Protein AF-A0A847ETN2-F1 (afdb_monomer_lite)

pLDDT: mean 71.31, std 25.41, range [29.34, 98.06]

Structure (mmCIF, N/CA/C/O backbone):
data_AF-A0A847ETN2-F1
#
_entry.id   AF-A0A847ETN2-F1
#
loop_
_atom_site.group_PDB
_atom_site.id
_atom_site.type_symbol
_atom_site.label_atom_id
_atom_site.label_alt_id
_atom_site.label_comp_id
_atom_site.label_asym_id
_atom_site.label_entity_id
_atom_site.label_seq_id
_atom_site.pdbx_PDB_ins_code
_atom_site.Cartn_x
_atom_site.Cartn_y
_atom_site.Cartn_z
_atom_site.occupancy
_atom_site.B_iso_or_equiv
_atom_site.auth_seq_id
_atom_site.auth_comp_id
_atom_site.auth_asym_id
_atom_site.auth_atom_id
_atom_site.pdbx_PDB_model_num
ATOM 1 N N . MET A 1 1 ? -57.463 -24.236 9.409 1.00 36.34 1 MET A N 1
ATOM 2 C CA . MET A 1 1 ? -57.664 -25.020 8.174 1.00 36.34 1 MET A CA 1
ATOM 3 C C . MET A 1 1 ? -57.096 -24.154 7.062 1.00 36.34 1 MET A C 1
ATOM 5 O O . MET A 1 1 ? -57.578 -23.044 6.938 1.00 36.34 1 MET A O 1
ATOM 9 N N . GLU A 1 2 ? -56.022 -24.440 6.343 1.00 37.50 2 GLU A N 1
ATOM 10 C CA . GLU A 1 2 ? -55.133 -25.593 6.192 1.00 37.50 2 GLU A CA 1
ATOM 11 C C . GLU A 1 2 ? -53.761 -25.061 5.733 1.00 37.50 2 GLU A C 1
ATOM 13 O O . GLU A 1 2 ? -53.673 -24.027 5.072 1.00 37.50 2 GLU A O 1
ATOM 18 N N . ASN A 1 3 ? -52.706 -25.776 6.123 1.00 32.19 3 ASN A N 1
ATOM 19 C CA . ASN A 1 3 ? -51.339 -25.651 5.622 1.00 32.19 3 ASN A CA 1
ATOM 20 C C . ASN A 1 3 ? -51.256 -26.056 4.144 1.00 32.19 3 ASN A C 1
ATOM 22 O O . ASN A 1 3 ? -51.894 -27.033 3.768 1.00 32.19 3 ASN A O 1
ATOM 26 N N . SER A 1 4 ? -50.341 -25.452 3.379 1.00 34.91 4 SER A N 1
ATOM 27 C CA . SER A 1 4 ? -49.443 -26.211 2.487 1.00 34.91 4 SER A CA 1
ATOM 28 C C . SER A 1 4 ? -48.346 -25.291 1.924 1.00 34.91 4 SER A C 1
ATOM 30 O O . SER A 1 4 ? -48.627 -24.400 1.134 1.00 34.91 4 SER A O 1
ATOM 32 N N . THR A 1 5 ? -47.143 -25.324 2.500 1.00 35.66 5 THR A N 1
ATOM 33 C CA . THR A 1 5 ? -45.934 -26.032 2.012 1.00 35.66 5 THR A CA 1
ATOM 34 C C . THR A 1 5 ? -45.114 -25.215 1.008 1.00 35.66 5 THR A C 1
ATOM 36 O O . THR A 1 5 ? -45.421 -25.148 -0.179 1.00 35.66 5 THR A O 1
ATOM 39 N N . ALA A 1 6 ? -44.031 -24.624 1.519 1.00 38.09 6 ALA A N 1
ATOM 40 C CA . ALA A 1 6 ? -42.952 -24.025 0.748 1.00 38.09 6 ALA A CA 1
ATOM 41 C C . ALA A 1 6 ? -42.217 -25.102 -0.067 1.00 38.09 6 ALA A C 1
ATOM 43 O O . ALA A 1 6 ? -41.788 -26.118 0.483 1.00 38.09 6 ALA A O 1
ATOM 44 N N . GLN A 1 7 ? -42.065 -24.876 -1.371 1.00 35.78 7 GLN A N 1
ATOM 45 C CA . GLN A 1 7 ? -41.189 -25.682 -2.215 1.00 35.78 7 GLN A CA 1
ATOM 46 C C . GLN A 1 7 ? -39.757 -25.159 -2.084 1.00 35.78 7 GLN A C 1
ATOM 48 O O . GLN A 1 7 ? -39.456 -24.017 -2.419 1.00 35.78 7 GLN A O 1
ATOM 53 N N . ASN A 1 8 ? -38.899 -26.018 -1.541 1.00 34.22 8 ASN A N 1
ATOM 54 C CA . ASN A 1 8 ? -37.464 -25.834 -1.416 1.00 34.22 8 ASN A CA 1
ATOM 55 C C . ASN A 1 8 ? -36.813 -26.303 -2.727 1.00 34.22 8 ASN A C 1
ATOM 57 O O . ASN A 1 8 ? -36.787 -27.503 -3.003 1.00 34.22 8 ASN A O 1
ATOM 61 N N . THR A 1 9 ? -36.339 -25.379 -3.562 1.00 35.34 9 THR A N 1
ATOM 62 C CA . THR A 1 9 ? -35.670 -25.719 -4.825 1.00 35.34 9 THR A CA 1
ATOM 63 C C . THR A 1 9 ? -34.180 -25.914 -4.564 1.00 35.34 9 THR A C 1
ATOM 65 O O . THR A 1 9 ? -33.406 -24.962 -4.518 1.00 35.34 9 THR A O 1
ATOM 68 N N . THR A 1 10 ? -33.768 -27.163 -4.355 1.00 33.88 10 THR A N 1
ATOM 69 C CA . THR A 1 10 ? -32.356 -27.556 -4.297 1.00 33.88 10 THR A CA 1
ATOM 70 C C . THR A 1 10 ? -31.790 -27.589 -5.718 1.00 33.88 10 THR A C 1
ATOM 72 O O . THR A 1 10 ? -32.244 -28.374 -6.547 1.00 33.88 10 THR A O 1
ATOM 75 N N . VAL A 1 11 ? -30.806 -26.738 -6.014 1.00 38.16 11 VAL A N 1
ATOM 76 C CA . VAL A 1 11 ? -30.027 -26.800 -7.261 1.00 38.16 11 VAL A CA 1
ATOM 77 C C . VAL A 1 11 ? -28.982 -27.908 -7.110 1.00 38.16 11 VAL A C 1
ATOM 79 O O . VAL A 1 11 ? -28.119 -27.832 -6.239 1.00 38.16 11 VAL A O 1
ATOM 82 N N . ALA A 1 12 ? -29.085 -28.956 -7.927 1.00 33.41 12 ALA A N 1
ATOM 83 C CA . ALA A 1 12 ? -28.111 -30.043 -7.992 1.00 33.41 12 ALA A CA 1
ATOM 84 C C . ALA A 1 12 ? -26.947 -29.664 -8.926 1.00 33.41 12 ALA A C 1
ATOM 86 O O . ALA A 1 12 ? -27.178 -29.248 -10.061 1.00 33.41 12 ALA A O 1
ATOM 87 N N . TYR A 1 13 ? -25.706 -29.826 -8.459 1.00 40.41 13 TYR A N 1
ATOM 88 C CA . TYR A 1 13 ? -24.502 -29.714 -9.289 1.00 40.41 13 TYR A CA 1
ATOM 89 C C . TYR A 1 13 ? -24.231 -31.041 -10.021 1.00 40.41 13 TYR A C 1
ATOM 91 O O . TYR A 1 13 ? -24.450 -32.100 -9.429 1.00 40.41 13 TYR A O 1
ATOM 99 N N . PRO A 1 14 ? -23.754 -31.021 -11.280 1.00 40.56 14 PRO A N 1
ATOM 100 C CA . PRO A 1 14 ? -23.388 -32.238 -11.994 1.00 40.56 14 PRO A CA 1
ATOM 101 C C . PRO A 1 14 ? -22.079 -32.839 -11.460 1.00 40.56 14 PRO A C 1
ATOM 103 O O . PRO A 1 14 ? -21.107 -32.136 -11.184 1.00 40.56 14 PRO A O 1
ATOM 106 N N . ASP A 1 15 ? -22.088 -34.164 -11.341 1.00 39.84 15 ASP A N 1
ATOM 107 C CA . ASP A 1 15 ? -20.999 -35.021 -10.878 1.00 39.84 15 ASP A CA 1
ATOM 108 C C . ASP A 1 15 ? -19.949 -35.183 -11.997 1.00 39.84 15 ASP A C 1
ATOM 110 O O . ASP A 1 15 ? -20.209 -35.816 -13.023 1.00 39.84 15 ASP A O 1
ATOM 114 N N . PHE A 1 16 ? -18.770 -34.570 -11.849 1.00 38.31 16 PHE A N 1
ATOM 115 C CA . PHE A 1 16 ? -17.668 -34.701 -12.811 1.00 38.31 16 PHE A CA 1
ATOM 116 C C . PHE A 1 16 ? -16.807 -35.918 -12.473 1.00 38.31 16 PHE A C 1
ATOM 118 O O . PHE A 1 16 ? -15.689 -35.804 -11.973 1.00 38.31 16 PHE A O 1
ATOM 125 N N . ALA A 1 17 ? -17.318 -37.100 -12.802 1.00 36.72 17 ALA A N 1
ATOM 126 C CA . ALA A 1 17 ? -16.521 -38.313 -12.842 1.00 36.72 17 ALA A CA 1
ATOM 127 C C . ALA A 1 17 ? -16.747 -39.054 -14.167 1.00 36.72 17 ALA A C 1
ATOM 129 O O . ALA A 1 17 ? -17.792 -39.659 -14.372 1.00 36.72 17 ALA A O 1
ATOM 130 N N . GLN A 1 18 ? -15.700 -39.033 -15.006 1.00 35.91 18 GLN A N 1
ATOM 131 C CA . GLN A 1 18 ? -15.252 -40.048 -15.982 1.00 35.91 18 GLN A CA 1
ATOM 132 C C . GLN A 1 18 ? -15.027 -39.535 -17.413 1.00 35.91 18 GLN A C 1
ATOM 134 O O . GLN A 1 18 ? -15.957 -39.242 -18.156 1.00 35.91 18 GLN A O 1
ATOM 139 N N . SER A 1 19 ? -13.750 -39.560 -17.816 1.00 35.38 19 SER A N 1
ATOM 140 C CA . SER A 1 19 ? -13.189 -40.336 -18.945 1.00 35.38 19 SER A CA 1
ATOM 141 C C . SER A 1 19 ? -12.078 -39.564 -19.676 1.00 35.38 19 SER A C 1
ATOM 143 O O . SER A 1 19 ? -12.315 -38.793 -20.597 1.00 35.38 19 SER A O 1
ATOM 145 N N . ALA A 1 20 ? -10.828 -39.794 -19.265 1.00 36.94 20 ALA A N 1
ATOM 146 C CA . ALA A 1 20 ? -9.656 -39.462 -20.073 1.00 36.94 20 ALA A CA 1
ATOM 147 C C . ALA A 1 20 ? -9.261 -40.704 -20.901 1.00 36.94 20 ALA A C 1
ATOM 149 O O . ALA A 1 20 ? -9.237 -41.806 -20.342 1.00 36.94 20 ALA A O 1
ATOM 150 N N . PRO A 1 21 ? -8.968 -40.580 -22.208 1.00 35.69 21 PRO A N 1
ATOM 151 C CA . PRO A 1 21 ? -8.549 -41.712 -23.025 1.00 35.69 21 PRO A CA 1
ATOM 152 C C . PRO A 1 21 ? -7.101 -42.115 -22.708 1.00 35.69 21 PRO A C 1
ATOM 154 O O . PRO A 1 21 ? -6.222 -41.274 -22.527 1.00 35.69 21 PRO A O 1
ATOM 157 N N . ALA A 1 22 ? -6.865 -43.426 -22.647 1.00 36.41 22 ALA A N 1
ATOM 158 C CA . ALA A 1 22 ? -5.559 -44.023 -22.404 1.00 36.41 22 ALA A CA 1
ATOM 159 C C . ALA A 1 22 ? -4.595 -43.756 -23.574 1.00 36.41 22 ALA A C 1
ATOM 161 O O . ALA A 1 22 ? -4.870 -44.134 -24.712 1.00 36.41 22 ALA A O 1
ATOM 162 N N . VAL A 1 23 ? -3.448 -43.145 -23.276 1.00 36.53 23 VAL A N 1
ATOM 163 C CA . VAL A 1 23 ? -2.308 -43.029 -24.192 1.00 36.53 23 VAL A CA 1
ATOM 164 C C . VAL A 1 23 ? -1.320 -44.143 -23.855 1.00 36.53 23 VAL A C 1
ATOM 166 O O . VAL A 1 23 ? -0.734 -44.166 -22.774 1.00 36.53 23 VAL A O 1
ATOM 169 N N . THR A 1 24 ? -1.154 -45.091 -24.771 1.00 36.66 24 THR A N 1
ATOM 170 C CA . THR A 1 24 ? -0.153 -46.161 -24.688 1.00 36.66 24 THR A CA 1
ATOM 171 C C . THR A 1 24 ? 1.224 -45.604 -25.062 1.00 36.66 24 THR A C 1
ATOM 173 O O . THR A 1 24 ? 1.347 -45.020 -26.141 1.00 36.66 24 THR A O 1
ATOM 176 N N . PRO A 1 25 ? 2.283 -45.792 -24.256 1.00 34.62 25 PRO A N 1
ATOM 177 C CA . PRO A 1 25 ? 3.627 -45.436 -24.684 1.00 34.62 25 PRO A CA 1
ATOM 178 C C . PRO A 1 25 ? 4.207 -46.544 -25.574 1.00 34.62 25 PRO A C 1
ATOM 180 O O . PRO A 1 25 ? 4.218 -47.721 -25.212 1.00 34.62 25 PRO A O 1
ATOM 183 N N . VAL A 1 26 ? 4.706 -46.151 -26.745 1.00 37.06 26 VAL A N 1
ATOM 184 C CA . VAL A 1 26 ? 5.575 -46.970 -27.598 1.00 37.06 26 VAL A CA 1
ATOM 185 C C . VAL A 1 26 ? 6.979 -46.916 -26.995 1.00 37.06 26 VAL A C 1
ATOM 187 O O . VAL A 1 26 ? 7.569 -45.842 -26.912 1.00 37.06 26 VAL A O 1
ATOM 190 N N . ILE A 1 27 ? 7.502 -48.059 -26.547 1.00 36.38 27 ILE A N 1
ATOM 191 C CA . ILE A 1 27 ? 8.887 -48.189 -26.078 1.00 36.38 27 ILE A CA 1
ATOM 192 C C . ILE A 1 27 ? 9.735 -48.679 -27.254 1.00 36.38 27 ILE A C 1
ATOM 194 O O . ILE A 1 27 ? 9.557 -49.799 -27.729 1.00 36.38 27 ILE A O 1
ATOM 198 N N . ASP A 1 28 ? 10.650 -47.826 -27.710 1.00 35.16 28 ASP A N 1
ATOM 199 C CA . ASP A 1 28 ? 11.730 -48.165 -28.637 1.00 35.16 28 ASP A CA 1
ATOM 200 C C . ASP A 1 28 ? 12.810 -48.961 -27.886 1.00 35.16 28 ASP A C 1
ATOM 202 O O . ASP A 1 28 ? 13.479 -48.462 -26.978 1.00 35.16 28 ASP A O 1
ATOM 206 N N . THR A 1 29 ? 12.952 -50.239 -28.233 1.00 38.28 29 THR A N 1
ATOM 207 C CA . THR A 1 29 ? 14.013 -51.117 -27.739 1.00 38.28 29 THR A CA 1
ATOM 208 C C . THR A 1 29 ? 15.273 -50.949 -28.579 1.00 38.28 29 THR A C 1
ATOM 210 O O . THR A 1 29 ? 15.599 -51.806 -29.399 1.00 38.28 29 THR A O 1
ATOM 213 N N . SER A 1 30 ? 16.016 -49.870 -28.354 1.00 37.09 30 SER A N 1
ATOM 214 C CA . SER A 1 30 ? 17.394 -49.772 -28.830 1.00 37.09 30 SER A CA 1
ATOM 215 C C . SER A 1 30 ? 18.214 -48.776 -28.007 1.00 37.09 30 SER A C 1
ATOM 217 O O . SER A 1 30 ? 18.400 -47.632 -28.393 1.00 37.09 30 SER A O 1
ATOM 219 N N . GLN A 1 31 ? 18.732 -49.226 -26.858 1.00 40.91 31 GLN A N 1
ATOM 220 C CA . GLN A 1 31 ? 20.130 -49.015 -26.453 1.00 40.91 31 GLN A CA 1
ATOM 221 C C . GLN A 1 31 ? 20.398 -49.626 -25.073 1.00 40.91 31 GLN A C 1
ATOM 223 O O . GLN A 1 31 ? 19.780 -49.293 -24.065 1.00 40.91 31 GLN A O 1
ATOM 228 N N . GLN A 1 32 ? 21.340 -50.567 -25.059 1.00 40.72 32 GLN A N 1
ATOM 229 C CA . GLN A 1 32 ? 21.912 -51.172 -23.866 1.00 40.72 32 GLN A CA 1
ATOM 230 C C . GLN A 1 32 ? 22.832 -50.156 -23.181 1.00 40.72 32 GLN A C 1
ATOM 232 O O . GLN A 1 32 ? 23.851 -49.764 -23.743 1.00 40.72 32 GLN A O 1
ATOM 237 N N . GLY A 1 33 ? 22.489 -49.773 -21.953 1.00 37.22 33 GLY A N 1
ATOM 238 C CA . GLY A 1 33 ? 23.366 -49.064 -21.025 1.00 37.22 33 GLY A CA 1
ATOM 239 C C . GLY A 1 33 ? 23.364 -49.793 -19.685 1.00 37.22 33 GLY A C 1
ATOM 240 O O . GLY A 1 33 ? 22.312 -50.017 -19.094 1.00 37.22 33 GLY A O 1
ATOM 241 N N . VAL A 1 34 ? 24.541 -50.225 -19.241 1.00 42.44 34 VAL A N 1
ATOM 242 C CA . VAL A 1 34 ? 24.763 -50.966 -17.993 1.00 42.44 34 VAL A CA 1
ATOM 243 C C . VAL A 1 34 ? 24.414 -50.081 -16.789 1.00 42.44 34 VAL A C 1
ATOM 245 O O . VAL A 1 34 ? 24.997 -49.014 -16.619 1.00 42.44 34 VAL A O 1
ATOM 248 N N . ILE A 1 35 ? 23.486 -50.532 -15.941 1.00 40.84 35 ILE A N 1
ATOM 249 C CA . ILE A 1 35 ? 23.139 -49.887 -14.665 1.00 40.84 35 ILE A CA 1
ATOM 250 C C . ILE A 1 35 ? 24.077 -50.459 -13.579 1.00 40.84 35 ILE A C 1
ATOM 252 O O . ILE A 1 35 ? 24.119 -51.683 -13.427 1.00 40.84 35 ILE A O 1
ATOM 256 N N . PRO A 1 36 ? 24.844 -49.648 -12.825 1.00 44.88 36 PRO A N 1
ATOM 257 C CA . PRO A 1 36 ? 25.602 -50.138 -11.672 1.00 44.88 36 PRO A CA 1
ATOM 258 C C . PRO A 1 36 ? 24.656 -50.468 -10.498 1.00 44.88 36 PRO A C 1
ATOM 260 O O . PRO A 1 36 ? 23.554 -49.920 -10.426 1.00 44.88 36 PRO A O 1
ATOM 263 N N . PRO A 1 37 ? 25.041 -51.361 -9.566 1.00 46.34 37 PRO A N 1
ATOM 264 C CA . PRO A 1 37 ? 24.152 -51.786 -8.492 1.00 46.34 37 PRO A CA 1
ATOM 265 C C . PRO A 1 37 ? 23.837 -50.628 -7.538 1.00 46.34 37 PRO A C 1
ATOM 267 O O . PRO A 1 37 ? 24.707 -49.836 -7.175 1.00 46.34 37 PRO A O 1
ATOM 270 N N . VAL A 1 38 ? 22.578 -50.569 -7.106 1.00 40.56 38 VAL A N 1
ATOM 271 C CA . VAL A 1 38 ? 22.093 -49.653 -6.071 1.00 40.56 38 VAL A CA 1
ATOM 272 C C . VAL A 1 38 ? 22.782 -49.995 -4.748 1.00 40.56 38 VAL A C 1
ATOM 274 O O . VAL A 1 38 ? 22.563 -51.065 -4.183 1.00 40.56 38 VAL A O 1
ATOM 277 N N . VAL A 1 39 ? 23.615 -49.083 -4.249 1.00 41.44 39 VAL A N 1
ATOM 278 C CA . VAL A 1 39 ? 24.149 -49.139 -2.885 1.00 41.44 39 VAL A CA 1
ATOM 279 C C . VAL A 1 39 ? 23.032 -48.707 -1.936 1.00 41.44 39 VAL A C 1
ATOM 281 O O . VAL A 1 39 ? 22.624 -47.549 -1.938 1.00 41.44 39 VAL A O 1
ATOM 284 N N . GLN A 1 40 ? 22.523 -49.641 -1.132 1.00 40.84 40 GLN A N 1
ATOM 285 C CA . GLN A 1 40 ? 21.683 -49.315 0.018 1.00 40.84 40 GLN A CA 1
ATOM 286 C C . GLN A 1 40 ? 22.543 -48.590 1.058 1.00 40.84 40 GLN A C 1
ATOM 288 O O . GLN A 1 40 ? 23.436 -49.189 1.654 1.00 40.84 40 GLN A O 1
ATOM 293 N N . THR A 1 41 ? 22.281 -47.306 1.288 1.00 38.88 41 THR A N 1
ATOM 294 C CA . THR A 1 41 ? 22.848 -46.579 2.423 1.00 38.88 41 THR A CA 1
ATOM 295 C C . THR A 1 41 ? 21.968 -46.816 3.649 1.00 38.88 41 THR A C 1
ATOM 297 O O . THR A 1 41 ? 20.837 -46.348 3.743 1.00 38.88 41 THR A O 1
ATOM 300 N N . THR A 1 42 ? 22.479 -47.591 4.602 1.00 49.91 42 THR A N 1
ATOM 301 C CA . THR A 1 42 ? 21.940 -47.634 5.966 1.00 49.91 42 THR A CA 1
ATOM 302 C C . THR A 1 42 ? 22.166 -46.278 6.645 1.00 49.91 42 THR A C 1
ATOM 304 O O . THR A 1 42 ? 23.248 -45.708 6.473 1.00 49.91 42 THR A O 1
ATOM 307 N N . PRO A 1 43 ? 21.208 -45.755 7.431 1.00 50.25 43 PRO A N 1
ATOM 308 C CA . PRO A 1 43 ? 21.440 -44.553 8.224 1.00 50.25 43 PRO A CA 1
ATOM 309 C C . PRO A 1 43 ? 22.552 -44.808 9.260 1.00 50.25 43 PRO A C 1
ATOM 311 O O . PRO A 1 43 ? 22.689 -45.940 9.738 1.00 50.25 43 PRO A O 1
ATOM 314 N N . PRO A 1 44 ? 23.363 -43.792 9.602 1.00 52.00 44 PRO A N 1
ATOM 315 C CA . PRO A 1 44 ? 24.427 -43.949 10.585 1.00 52.00 44 PRO A CA 1
ATOM 316 C C . PRO A 1 44 ? 23.844 -44.241 11.980 1.00 52.00 44 PRO A C 1
ATOM 318 O O . PRO A 1 44 ? 22.729 -43.805 12.283 1.00 52.00 44 PRO A O 1
ATOM 321 N N . PRO A 1 45 ? 24.573 -44.974 12.840 1.00 50.47 45 PRO A N 1
ATOM 322 C CA . PRO A 1 45 ? 24.136 -45.245 14.201 1.00 50.47 45 PRO A CA 1
ATOM 323 C C . PRO A 1 45 ? 24.106 -43.950 15.020 1.00 50.47 45 PRO A C 1
ATOM 325 O O . PRO A 1 45 ? 25.020 -43.130 14.950 1.00 50.47 45 PRO A O 1
ATOM 328 N N . THR A 1 46 ? 23.060 -43.778 15.822 1.00 50.03 46 THR A N 1
ATOM 329 C CA . THR A 1 46 ? 22.970 -42.731 16.839 1.00 50.03 46 THR A CA 1
ATOM 330 C C . THR A 1 46 ? 23.990 -43.017 17.941 1.00 50.03 46 THR A C 1
ATOM 332 O O . THR A 1 46 ? 23.829 -43.966 18.709 1.00 50.03 46 THR A O 1
ATOM 335 N N . GLU A 1 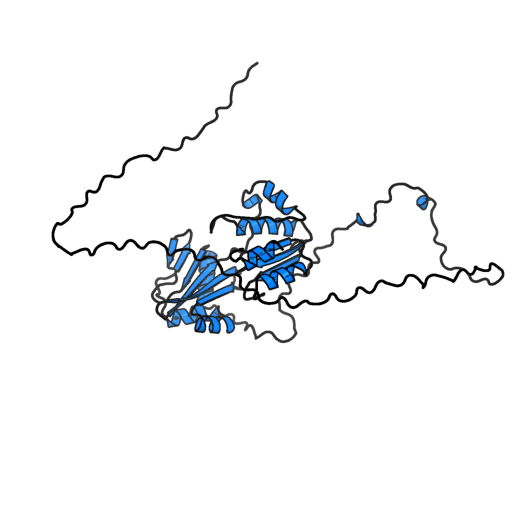47 ? 25.047 -42.210 18.028 1.00 45.94 47 GLU A N 1
ATOM 336 C CA . GLU A 1 47 ? 25.940 -42.223 19.188 1.00 45.94 47 GLU A CA 1
ATOM 337 C C . GLU A 1 47 ? 25.250 -41.581 20.408 1.00 45.94 47 GLU A C 1
ATOM 339 O O . GLU A 1 47 ? 24.554 -40.570 20.267 1.00 45.94 47 GLU A O 1
ATOM 344 N N . PRO A 1 48 ? 25.425 -42.137 21.620 1.00 43.75 48 PRO A N 1
ATOM 345 C CA . PRO A 1 48 ? 24.932 -41.516 22.840 1.00 43.75 48 PRO A CA 1
ATOM 346 C C . PRO A 1 48 ? 25.776 -40.279 23.174 1.00 43.75 48 PRO A C 1
ATOM 348 O O . PRO A 1 48 ? 27.001 -40.353 23.263 1.00 43.75 48 PRO A O 1
ATOM 351 N N . LEU A 1 49 ? 25.111 -39.143 23.393 1.00 40.09 49 LEU A N 1
ATOM 352 C CA . LEU A 1 49 ? 25.742 -37.899 23.831 1.00 40.09 49 LEU A CA 1
ATOM 353 C C . LEU A 1 49 ? 26.523 -38.125 25.134 1.00 40.09 49 LEU A C 1
ATOM 355 O O . LEU A 1 49 ? 25.949 -38.396 26.190 1.00 40.09 49 LEU A O 1
ATOM 359 N N . ALA A 1 50 ? 27.846 -37.997 25.047 1.00 39.47 50 ALA A N 1
ATOM 360 C CA . ALA A 1 50 ? 28.728 -37.928 26.196 1.00 39.47 50 ALA A CA 1
ATOM 361 C C . ALA A 1 50 ? 28.482 -36.622 26.968 1.00 39.47 50 ALA A C 1
ATOM 363 O O . ALA A 1 50 ? 28.421 -35.529 26.406 1.00 39.47 50 ALA A O 1
ATOM 364 N N . ASN A 1 51 ? 28.346 -36.771 28.280 1.00 42.59 51 ASN A N 1
ATOM 365 C CA . ASN A 1 51 ? 28.120 -35.717 29.255 1.00 42.59 51 ASN A CA 1
ATOM 366 C C . ASN A 1 51 ? 29.352 -34.787 29.315 1.00 42.59 51 ASN A C 1
ATOM 368 O O . ASN A 1 51 ? 30.383 -35.162 29.876 1.00 42.59 51 ASN A O 1
ATOM 372 N N . VAL A 1 52 ? 29.268 -33.589 28.731 1.00 39.22 52 VAL A N 1
ATOM 373 C CA . VAL A 1 52 ? 30.296 -32.546 28.880 1.00 39.22 52 VAL A CA 1
ATOM 374 C C . VAL A 1 52 ? 29.875 -31.616 30.013 1.00 39.22 52 VAL A C 1
ATOM 376 O O . VAL A 1 52 ? 29.122 -30.665 29.826 1.00 39.22 52 VAL A O 1
ATOM 379 N N . SER A 1 53 ? 30.379 -31.908 31.210 1.00 37.16 53 SER A N 1
ATOM 380 C CA . SER A 1 53 ? 30.334 -31.008 32.359 1.00 37.16 53 SER A CA 1
ATOM 381 C C . SER A 1 53 ? 31.270 -29.819 32.120 1.00 37.16 53 SER A C 1
ATOM 383 O O . SER A 1 53 ? 32.488 -29.967 32.200 1.00 37.16 53 SER A O 1
ATOM 385 N N . GLN A 1 54 ? 30.716 -28.633 31.864 1.00 40.47 54 GLN A N 1
ATOM 386 C CA . GLN A 1 54 ? 31.415 -27.366 32.104 1.00 40.47 54 GLN A CA 1
ATOM 387 C C . GLN A 1 54 ? 30.926 -26.764 33.432 1.00 40.47 54 GLN A C 1
ATOM 389 O O . GLN A 1 54 ? 29.735 -26.866 33.738 1.00 40.47 54 GLN A O 1
ATOM 394 N N . PRO A 1 55 ? 31.809 -26.174 34.258 1.00 42.56 55 PRO A N 1
ATOM 395 C CA . PRO A 1 55 ? 31.418 -25.635 35.552 1.00 42.56 55 PRO A CA 1
ATOM 396 C C . PRO A 1 55 ? 30.557 -24.380 35.376 1.00 42.56 55 PRO A C 1
ATOM 398 O O . PRO A 1 55 ? 30.982 -23.385 34.794 1.00 42.56 55 PRO A O 1
ATOM 401 N N . VAL A 1 56 ? 29.345 -24.437 35.925 1.00 37.75 56 VAL A N 1
ATOM 402 C CA . VAL A 1 56 ? 28.474 -23.280 36.140 1.00 37.75 56 VAL A CA 1
ATOM 403 C C . VAL A 1 56 ? 29.173 -22.338 37.119 1.00 37.75 56 VAL A C 1
ATOM 405 O O . VAL A 1 56 ? 29.455 -22.715 38.257 1.00 37.75 56 VAL A O 1
ATOM 408 N N . ALA A 1 57 ? 29.455 -21.111 36.684 1.00 37.81 57 ALA A N 1
ATOM 409 C CA . ALA A 1 57 ? 29.868 -20.040 37.576 1.00 37.81 57 ALA A CA 1
ATOM 410 C C . ALA A 1 57 ? 28.692 -19.681 38.498 1.00 37.81 57 ALA A C 1
ATOM 412 O O . ALA A 1 57 ? 27.661 -19.173 38.061 1.00 37.81 57 ALA A O 1
ATOM 413 N N . THR A 1 58 ? 28.849 -19.976 39.783 1.00 34.72 58 THR A N 1
ATOM 414 C CA . THR A 1 58 ? 27.950 -19.579 40.864 1.00 34.72 58 THR A CA 1
ATOM 415 C C . THR A 1 58 ? 27.996 -18.059 41.026 1.00 34.72 58 THR A C 1
ATOM 417 O O . THR A 1 58 ? 28.937 -17.515 41.601 1.00 34.72 58 THR A O 1
ATOM 420 N N . VAL A 1 59 ? 26.973 -17.356 40.538 1.00 39.75 59 VAL A N 1
ATOM 421 C CA . VAL A 1 59 ? 26.713 -15.968 40.942 1.00 39.75 59 VAL A CA 1
ATOM 422 C C . VAL A 1 59 ? 26.014 -16.017 42.300 1.00 39.75 59 VAL A C 1
ATOM 424 O O . VAL A 1 59 ? 24.930 -16.583 42.433 1.00 39.75 59 VAL A O 1
ATOM 427 N N . GLN A 1 60 ? 26.678 -15.483 43.325 1.00 39.16 60 GLN A N 1
ATOM 428 C CA . GLN A 1 60 ? 26.114 -15.319 44.664 1.00 39.16 60 GLN A CA 1
ATOM 429 C C . GLN A 1 60 ? 24.889 -14.387 44.617 1.00 39.16 60 GLN A C 1
ATOM 431 O O . GLN A 1 60 ? 24.941 -13.366 43.928 1.00 39.16 60 GLN A O 1
ATOM 436 N N . PRO A 1 61 ? 23.804 -14.679 45.356 1.00 39.53 61 PRO A N 1
ATOM 437 C CA . PRO A 1 61 ? 22.690 -13.750 45.479 1.00 39.53 61 PRO A CA 1
ATOM 438 C C . PRO A 1 61 ? 23.124 -12.491 46.243 1.00 39.53 61 PRO A C 1
ATOM 440 O O . PRO A 1 61 ? 23.716 -12.563 47.320 1.00 39.53 61 PRO A O 1
ATOM 443 N N . THR A 1 62 ? 22.819 -11.331 45.668 1.00 39.38 62 THR A N 1
ATOM 444 C CA . THR A 1 62 ? 22.936 -10.013 46.304 1.00 39.38 62 THR A CA 1
ATOM 445 C C . THR A 1 62 ? 21.983 -9.949 47.507 1.00 39.38 62 THR A C 1
ATOM 447 O O . THR A 1 62 ? 20.848 -10.415 47.384 1.00 39.38 62 THR A O 1
ATOM 450 N N . PRO A 1 63 ? 22.387 -9.413 48.674 1.00 38.97 63 PRO A N 1
ATOM 451 C CA . PRO A 1 63 ? 21.515 -9.381 49.841 1.00 38.97 63 PRO A CA 1
ATOM 452 C C . PRO A 1 63 ? 20.338 -8.424 49.621 1.00 38.97 63 PRO A C 1
ATOM 454 O O . PRO A 1 63 ? 20.510 -7.280 49.200 1.00 38.97 63 PRO A O 1
ATOM 457 N N . VAL A 1 64 ? 19.142 -8.919 49.933 1.00 38.69 64 VAL A N 1
ATOM 458 C CA . VAL A 1 64 ? 17.901 -8.147 50.040 1.00 38.69 64 VAL A CA 1
ATOM 459 C C . VAL A 1 64 ? 18.032 -7.209 51.242 1.00 38.69 64 VAL A C 1
ATOM 461 O O . VAL A 1 64 ? 18.255 -7.666 52.360 1.00 38.69 64 VAL A O 1
ATOM 464 N N . ILE A 1 65 ? 17.923 -5.900 51.012 1.00 44.19 65 ILE A N 1
ATOM 465 C CA . ILE A 1 65 ? 17.814 -4.901 52.081 1.00 44.19 65 ILE A CA 1
ATOM 466 C C . ILE A 1 65 ? 16.336 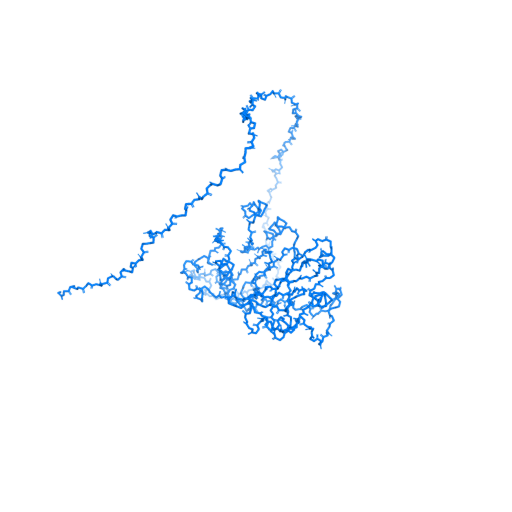-4.828 52.470 1.00 44.19 65 ILE A C 1
ATOM 468 O O . ILE A 1 65 ? 15.517 -4.313 51.711 1.00 44.19 65 ILE A O 1
ATOM 472 N N . GLU A 1 66 ? 15.994 -5.370 53.636 1.00 42.00 66 GLU A N 1
ATOM 473 C CA . GLU A 1 66 ? 14.690 -5.154 54.266 1.00 42.00 66 GLU A CA 1
ATOM 474 C C . GLU A 1 66 ? 14.623 -3.727 54.845 1.00 42.00 66 GLU A C 1
ATOM 476 O O . GLU A 1 66 ? 15.587 -3.280 55.476 1.00 42.00 66 GLU A O 1
ATOM 481 N N . PRO A 1 67 ? 13.522 -2.976 54.650 1.00 42.28 67 PRO A N 1
ATOM 482 C CA . PRO A 1 67 ? 13.361 -1.675 55.282 1.00 42.28 67 PRO A CA 1
ATOM 483 C C . PRO A 1 67 ? 13.123 -1.837 56.790 1.00 42.28 67 PRO A C 1
ATOM 485 O O . PRO A 1 67 ? 12.218 -2.547 57.225 1.00 42.28 67 PRO A O 1
ATOM 488 N N . ASN A 1 68 ? 13.956 -1.154 57.576 1.00 41.69 68 ASN A N 1
ATOM 489 C CA . ASN A 1 68 ? 13.904 -1.112 59.034 1.00 41.69 68 ASN A CA 1
ATOM 490 C C . ASN A 1 68 ? 12.641 -0.364 59.517 1.00 41.69 68 ASN A C 1
ATOM 492 O O . ASN A 1 68 ? 12.352 0.736 59.049 1.00 41.69 68 ASN A O 1
ATOM 496 N N . LEU A 1 69 ? 11.901 -0.970 60.448 1.00 43.31 69 LEU A N 1
ATOM 497 C CA . LEU A 1 69 ? 10.574 -0.556 60.928 1.00 43.31 69 LEU A CA 1
ATOM 498 C C . LEU A 1 69 ? 10.609 0.301 62.215 1.00 43.31 69 LEU A C 1
ATOM 500 O O . LEU A 1 69 ? 9.581 0.453 62.869 1.00 43.31 69 LEU A O 1
ATOM 504 N N . ASP A 1 70 ? 11.750 0.910 62.551 1.00 43.50 70 ASP A N 1
ATOM 505 C CA . ASP A 1 70 ? 11.969 1.609 63.834 1.00 43.50 70 ASP A CA 1
ATOM 506 C C . ASP A 1 70 ? 11.967 3.158 63.774 1.00 43.50 70 ASP A C 1
ATOM 508 O O . ASP A 1 70 ? 12.468 3.814 64.684 1.00 43.50 70 ASP A O 1
ATOM 512 N N . GLU A 1 71 ? 11.351 3.786 62.765 1.00 41.75 71 GLU A N 1
ATOM 513 C CA . GLU A 1 71 ? 11.201 5.260 62.703 1.00 41.75 71 GLU A CA 1
ATOM 514 C C . GLU A 1 71 ? 9.736 5.745 62.706 1.00 41.75 71 GLU A C 1
ATOM 516 O O . GLU A 1 71 ? 9.352 6.697 62.029 1.00 41.75 71 GLU A O 1
ATOM 521 N N . LEU A 1 72 ? 8.889 5.104 63.516 1.00 38.16 72 LEU A N 1
ATOM 522 C CA . LEU A 1 72 ? 7.545 5.594 63.837 1.00 38.16 72 LEU A CA 1
ATOM 523 C C . LEU A 1 72 ? 7.333 5.641 65.352 1.00 38.16 72 LEU A C 1
ATOM 525 O O . LEU A 1 72 ? 6.688 4.758 65.899 1.00 38.16 72 LEU A O 1
ATOM 529 N N . ILE A 1 73 ? 7.822 6.689 66.023 1.00 33.75 73 ILE A N 1
ATOM 530 C CA . ILE A 1 73 ? 7.301 7.165 67.317 1.00 33.75 73 ILE A CA 1
ATOM 531 C C . ILE A 1 73 ? 7.514 8.689 67.407 1.00 33.75 73 ILE A C 1
ATOM 533 O O . ILE A 1 73 ? 8.597 9.190 67.126 1.00 33.75 73 ILE A O 1
ATOM 537 N N . ASN A 1 74 ? 6.474 9.377 67.896 1.00 37.19 74 ASN A N 1
ATOM 538 C CA . ASN A 1 74 ? 6.373 10.792 68.286 1.00 37.19 74 ASN A CA 1
ATOM 539 C C . ASN A 1 74 ? 6.237 11.840 67.170 1.00 37.19 74 ASN A C 1
ATOM 541 O O . ASN A 1 74 ? 7.219 12.318 66.623 1.00 37.19 74 ASN A O 1
ATOM 545 N N . ILE A 1 75 ? 5.007 12.328 66.972 1.00 33.94 75 ILE A N 1
ATOM 546 C CA . ILE A 1 75 ? 4.547 13.593 67.577 1.00 33.94 75 ILE A CA 1
ATOM 547 C C . ILE A 1 75 ? 3.017 13.539 67.664 1.00 33.94 75 ILE A C 1
ATOM 549 O O . ILE A 1 75 ? 2.305 13.474 66.664 1.00 33.94 75 ILE A O 1
ATOM 553 N N . GLN A 1 76 ? 2.526 13.563 68.895 1.00 34.66 76 GLN A N 1
ATOM 554 C CA . GLN A 1 76 ? 1.140 13.819 69.235 1.00 34.66 76 GLN A CA 1
ATOM 555 C C . GLN A 1 76 ? 1.173 15.036 70.151 1.00 34.66 76 GLN A C 1
ATOM 557 O O . GLN A 1 76 ? 1.491 14.904 71.326 1.00 34.66 76 GLN A O 1
ATOM 562 N N . GLU A 1 77 ? 0.894 16.220 69.608 1.00 35.03 77 GLU A N 1
ATOM 563 C CA . GLU A 1 77 ? 0.673 17.419 70.415 1.00 35.03 77 GLU A CA 1
ATOM 564 C C . GLU A 1 77 ? -0.537 18.205 69.915 1.00 35.03 77 GLU A C 1
ATOM 566 O O . GLU A 1 77 ? -0.852 18.275 68.727 1.00 35.03 77 GLU A O 1
ATOM 571 N N . ALA A 1 78 ? -1.263 18.698 70.910 1.00 33.75 78 ALA A N 1
ATOM 572 C CA . ALA A 1 78 ? -2.629 19.169 70.874 1.00 33.75 78 ALA A CA 1
ATOM 573 C C . ALA A 1 78 ? -2.774 20.578 70.283 1.00 33.75 78 ALA A C 1
ATOM 575 O O . ALA A 1 78 ? -1.908 21.437 70.427 1.00 33.75 78 ALA A O 1
ATOM 576 N N . LEU A 1 79 ? -3.946 20.838 69.701 1.00 31.39 79 LEU A N 1
ATOM 577 C CA . LEU A 1 79 ? -4.420 22.183 69.379 1.00 31.39 79 LEU A CA 1
ATOM 578 C C . LEU A 1 79 ? -4.824 22.925 70.667 1.00 31.39 79 LEU A C 1
ATOM 580 O O . LEU A 1 79 ? -5.624 22.381 71.435 1.00 31.39 79 LEU A O 1
ATOM 584 N N . PRO A 1 80 ? -4.388 24.178 70.889 1.00 38.75 80 PRO A N 1
ATOM 585 C CA . PRO A 1 80 ? -5.020 25.048 71.865 1.00 38.75 80 PRO A CA 1
ATOM 586 C C . PRO A 1 80 ? -6.176 25.838 71.234 1.00 38.75 80 PRO A C 1
ATOM 588 O O . PRO A 1 80 ? -6.055 26.439 70.167 1.00 38.75 80 PRO A O 1
ATOM 591 N N . ILE A 1 81 ? -7.300 25.864 71.948 1.00 40.12 81 ILE A N 1
ATOM 592 C CA . ILE A 1 81 ? -8.430 26.768 71.725 1.00 40.12 81 ILE A CA 1
ATOM 593 C C . ILE A 1 81 ? -8.215 28.000 72.619 1.00 40.12 81 ILE A C 1
ATOM 595 O O . ILE A 1 81 ? -8.083 27.828 73.829 1.00 40.12 81 ILE A O 1
ATOM 599 N N . ASN A 1 82 ? -8.232 29.221 72.063 1.00 33.03 82 ASN A N 1
ATOM 600 C CA . ASN A 1 82 ? -8.946 30.359 72.669 1.00 33.03 82 ASN A CA 1
ATOM 601 C C . ASN A 1 82 ? -9.074 31.591 71.744 1.00 33.03 82 ASN A C 1
ATOM 603 O O . ASN A 1 82 ? -8.112 32.056 71.142 1.00 33.03 82 ASN A O 1
ATOM 607 N N . ASN A 1 83 ? -10.312 32.095 71.702 1.00 35.88 83 ASN A N 1
ATOM 608 C CA . ASN A 1 83 ? -10.847 33.377 71.192 1.00 35.88 83 ASN A CA 1
ATOM 609 C C . ASN A 1 83 ? -10.357 34.561 72.093 1.00 35.88 83 ASN A C 1
ATOM 611 O O . ASN A 1 83 ? -9.723 34.240 73.102 1.00 35.88 83 ASN A O 1
ATOM 615 N N . PRO A 1 84 ? -10.696 35.875 71.934 1.00 43.12 84 PRO A N 1
ATOM 616 C CA . PRO A 1 84 ? -11.482 36.619 70.928 1.00 43.12 84 PRO A CA 1
ATOM 617 C C . PRO A 1 84 ? -10.880 37.991 70.481 1.00 43.12 84 PRO A C 1
ATOM 619 O O . PRO A 1 84 ? -9.956 38.514 71.091 1.00 43.12 84 PRO A O 1
ATOM 622 N N . ASN A 1 85 ? -11.493 38.618 69.464 1.00 39.88 85 ASN A N 1
ATOM 623 C CA . ASN A 1 85 ? -11.300 40.000 68.956 1.00 39.88 85 ASN A CA 1
ATOM 624 C C . ASN A 1 85 ? -10.201 40.246 67.899 1.00 39.88 85 ASN A C 1
ATOM 626 O O . ASN A 1 85 ? -9.151 40.815 68.186 1.00 39.88 85 ASN A O 1
ATOM 630 N N . SER A 1 86 ? -10.521 39.987 66.628 1.00 34.28 86 SER A N 1
ATOM 631 C CA . SER A 1 86 ? -10.230 40.958 65.559 1.00 34.28 86 SER A CA 1
ATOM 632 C C . SER A 1 86 ? -11.229 40.787 64.411 1.00 34.28 86 SER A C 1
ATOM 634 O O . SER A 1 86 ? -11.367 39.714 63.829 1.00 34.28 86 SER A O 1
ATOM 636 N N . GLU A 1 87 ? -11.992 41.842 64.139 1.00 46.25 87 GLU A N 1
ATOM 637 C CA . GLU A 1 87 ? -12.952 41.911 63.041 1.00 46.25 87 GLU A CA 1
ATOM 638 C C . GLU A 1 87 ? -12.210 42.110 61.715 1.00 46.25 87 GLU A C 1
ATOM 640 O O . GLU A 1 87 ? -11.621 43.160 61.471 1.00 46.25 87 GLU A O 1
ATOM 645 N N . THR A 1 88 ? -12.282 41.120 60.826 1.00 41.00 88 THR A N 1
ATOM 646 C CA . THR A 1 88 ? -12.180 41.335 59.376 1.00 41.00 88 THR A CA 1
ATOM 647 C C . THR A 1 88 ? -13.215 40.447 58.676 1.00 41.00 88 THR A C 1
ATOM 649 O O . THR A 1 88 ? -13.376 39.283 59.047 1.00 41.00 88 THR A O 1
ATOM 652 N N . PRO A 1 89 ? -13.981 40.974 57.704 1.00 37.16 89 PRO A N 1
ATOM 653 C CA . PRO A 1 89 ? -15.088 40.242 57.102 1.00 37.16 89 PRO A CA 1
ATOM 654 C C . PRO A 1 89 ? -14.560 39.137 56.180 1.00 37.16 89 PRO A C 1
ATOM 656 O O . PRO A 1 89 ? -13.821 39.403 55.229 1.00 37.16 89 PRO A O 1
ATOM 659 N N . LEU A 1 90 ? -14.962 37.890 56.442 1.00 36.25 90 LEU A N 1
ATOM 660 C CA . LEU A 1 90 ? -14.689 36.766 55.551 1.00 36.25 90 LEU A CA 1
ATOM 661 C C . LEU A 1 90 ? -15.450 36.963 54.235 1.00 36.25 90 LEU A C 1
ATOM 663 O O . LEU A 1 90 ? -16.679 36.984 54.176 1.00 36.25 90 LEU A O 1
ATOM 667 N N . LYS A 1 91 ? -14.680 37.125 53.164 1.00 35.56 91 LYS A N 1
ATOM 668 C CA . LYS A 1 91 ? -15.149 37.246 51.787 1.00 35.56 91 LYS A CA 1
ATOM 669 C C . LYS A 1 91 ? -15.580 35.856 51.302 1.00 35.56 91 LYS A C 1
ATOM 671 O O . LYS A 1 91 ? -14.726 34.991 51.142 1.00 35.56 91 LYS A O 1
ATOM 676 N N . GLY A 1 92 ? -16.878 35.648 51.067 1.00 37.56 92 GLY A N 1
ATOM 677 C CA . GLY A 1 92 ? -17.375 34.416 50.434 1.00 37.56 92 GLY A CA 1
ATOM 678 C C . GLY A 1 92 ? -18.705 33.853 50.941 1.00 37.56 92 GLY A C 1
ATOM 679 O O . GLY A 1 92 ? -18.879 32.640 50.897 1.00 37.56 92 GLY A O 1
ATOM 680 N N . ILE A 1 93 ? -19.643 34.683 51.413 1.00 36.06 93 ILE A N 1
ATOM 681 C CA . ILE A 1 93 ? -21.035 34.235 51.578 1.00 36.06 93 ILE A CA 1
ATOM 682 C C . ILE A 1 93 ? -21.596 33.994 50.173 1.00 36.06 93 ILE A C 1
ATOM 684 O O . ILE A 1 93 ? -21.827 34.937 49.418 1.00 36.06 93 ILE A O 1
ATOM 688 N N . VAL A 1 94 ? -21.732 32.720 49.815 1.00 42.16 94 VAL A N 1
ATOM 689 C CA . VAL A 1 94 ? -22.448 32.267 48.623 1.00 42.16 94 VAL A CA 1
ATOM 690 C C . VAL A 1 94 ? -23.904 32.080 49.039 1.00 42.16 94 VAL A C 1
ATOM 692 O O . VAL A 1 94 ? -24.189 31.364 49.999 1.00 42.16 94 VAL A O 1
ATOM 695 N N . ASP A 1 95 ? -24.802 32.781 48.356 1.00 41.19 95 ASP A N 1
ATOM 696 C CA . ASP A 1 95 ? -26.250 32.687 48.531 1.00 41.19 95 ASP A CA 1
ATOM 697 C C . ASP A 1 95 ? -26.705 31.294 48.063 1.00 41.19 95 ASP A C 1
ATOM 699 O O . ASP A 1 95 ? -26.894 31.058 46.869 1.00 41.19 95 ASP A O 1
ATOM 703 N N . ASN A 1 96 ? -26.814 30.329 48.978 1.00 38.97 96 ASN A N 1
ATOM 704 C CA . ASN A 1 96 ? -27.323 29.004 48.633 1.00 38.97 96 ASN A CA 1
ATOM 705 C C . ASN A 1 96 ? -28.841 28.991 48.812 1.00 38.97 96 ASN A C 1
ATOM 707 O O . ASN A 1 96 ? -29.363 29.133 49.921 1.00 38.97 96 ASN A O 1
ATOM 711 N N . SER A 1 97 ? -29.554 28.804 47.704 1.00 45.22 97 SER A N 1
ATOM 712 C CA . SER A 1 97 ? -30.994 28.580 47.726 1.00 45.22 97 SER A CA 1
ATOM 713 C C . SER A 1 97 ? -31.307 27.215 48.354 1.00 45.22 97 SER A C 1
ATOM 715 O O . SER A 1 97 ? -30.555 26.252 48.209 1.00 45.22 97 SER A O 1
ATOM 717 N N . LEU A 1 98 ? -32.464 27.100 49.010 1.00 39.00 98 LEU A N 1
ATOM 718 C CA . LEU A 1 98 ? -32.975 25.870 49.644 1.00 39.00 98 LEU A CA 1
ATOM 719 C C . LEU A 1 98 ? -33.113 24.651 48.698 1.00 39.00 98 LEU A C 1
ATOM 721 O O . LEU A 1 98 ? -33.470 23.566 49.151 1.00 39.00 98 LEU A O 1
ATOM 725 N N . GLN A 1 99 ? -32.829 24.806 47.402 1.00 50.25 99 GLN A N 1
ATOM 726 C CA . GLN A 1 99 ? -32.841 23.737 46.398 1.00 50.25 99 GLN A CA 1
ATOM 727 C C . GLN A 1 99 ? -31.567 22.870 46.429 1.00 50.25 99 GLN A C 1
ATOM 729 O O . GLN A 1 99 ? -31.603 21.740 45.950 1.00 50.25 99 GLN A O 1
ATOM 734 N N . ASP A 1 100 ? -30.483 23.326 47.070 1.00 46.03 100 ASP A N 1
ATOM 735 C CA . ASP A 1 100 ? -29.210 22.586 47.159 1.00 46.03 100 ASP A CA 1
ATOM 736 C C . ASP A 1 100 ? -29.189 21.477 48.236 1.00 46.03 100 ASP A C 1
ATOM 738 O O . ASP A 1 100 ? -28.191 20.768 48.388 1.00 46.03 100 ASP A O 1
ATOM 742 N N . ILE A 1 101 ? -30.282 21.312 48.994 1.00 49.59 101 ILE A N 1
ATOM 743 C CA . ILE A 1 101 ? -30.360 20.428 50.175 1.00 49.59 101 ILE A CA 1
ATOM 744 C C . ILE A 1 101 ? -31.222 19.169 49.918 1.00 49.59 101 ILE A C 1
ATOM 746 O O . ILE A 1 101 ? -31.312 18.296 50.779 1.00 49.59 101 ILE A O 1
ATOM 750 N N . ILE A 1 102 ? -31.821 18.999 48.732 1.00 39.44 102 ILE A N 1
ATOM 751 C CA . ILE A 1 102 ? -32.637 17.807 48.424 1.00 39.44 102 ILE A CA 1
ATOM 752 C C . ILE A 1 102 ? -31.757 16.708 47.790 1.00 39.44 102 ILE A C 1
ATOM 754 O O . ILE A 1 102 ? -31.188 16.928 46.719 1.00 39.44 102 ILE A O 1
ATOM 758 N N . PRO A 1 103 ? -31.630 15.510 48.396 1.00 49.09 103 PRO A N 1
ATOM 759 C CA . PRO A 1 103 ? -30.882 14.408 47.807 1.00 49.09 103 PRO A CA 1
ATOM 760 C C . PRO A 1 103 ? -31.755 13.674 46.780 1.00 49.09 103 PRO A C 1
ATOM 762 O O . PRO A 1 103 ? -32.553 12.808 47.127 1.00 49.09 103 PRO A O 1
ATOM 765 N N . GLY A 1 104 ? -31.589 14.033 45.509 1.00 44.38 104 GLY A N 1
ATOM 766 C CA . GLY A 1 104 ? -32.180 13.349 44.360 1.00 44.38 104 GLY A CA 1
ATOM 767 C C . GLY A 1 104 ? -31.413 13.690 43.082 1.00 44.38 104 GLY A C 1
ATOM 768 O O . GLY A 1 104 ? -31.208 14.860 42.780 1.00 44.38 104 GLY A O 1
ATOM 769 N N . ASP A 1 105 ? -30.947 12.651 42.390 1.00 53.09 105 ASP A N 1
ATOM 770 C CA . ASP A 1 105 ? -30.360 12.632 41.042 1.00 53.09 105 ASP A CA 1
ATOM 771 C C . ASP A 1 105 ? -29.154 13.545 40.762 1.00 53.09 105 ASP A C 1
ATOM 773 O O . ASP A 1 105 ? -29.136 14.364 39.842 1.00 53.09 105 ASP A O 1
ATOM 777 N N . LYS A 1 106 ? -28.048 13.316 41.482 1.00 44.91 106 LYS A N 1
ATOM 778 C CA . LYS A 1 106 ? -26.725 13.746 41.002 1.00 44.91 106 LYS A CA 1
ATOM 779 C C . LYS A 1 106 ? -26.213 12.770 39.944 1.00 44.91 106 LYS A C 1
ATOM 781 O O . LYS A 1 106 ? -25.548 11.786 40.261 1.00 44.91 106 LYS A O 1
ATOM 786 N N . ILE A 1 107 ? -26.482 13.075 38.677 1.00 50.31 107 ILE A N 1
ATOM 787 C CA . ILE A 1 107 ? -25.773 12.460 37.549 1.00 50.31 107 ILE A CA 1
ATOM 788 C C . ILE A 1 107 ? -24.288 12.864 37.662 1.00 50.31 107 ILE A C 1
ATOM 790 O O . ILE A 1 107 ? -23.994 14.058 37.794 1.00 50.31 107 ILE A O 1
ATOM 794 N N . PRO A 1 108 ? -23.326 11.922 37.636 1.00 49.50 108 PRO A N 1
ATOM 795 C CA . PRO A 1 108 ? -21.909 12.262 37.685 1.00 49.50 108 PRO A CA 1
ATOM 796 C C . PRO A 1 108 ? -21.545 13.196 36.525 1.00 49.50 108 PRO A C 1
ATOM 798 O O . PRO A 1 108 ? -21.850 12.896 35.371 1.00 49.50 108 PRO A O 1
ATOM 801 N N . LYS A 1 109 ? -20.819 14.293 36.794 1.00 47.22 109 LYS A N 1
ATOM 802 C CA . LYS A 1 109 ? -20.332 15.234 35.757 1.00 47.22 109 LYS A CA 1
ATOM 803 C C . LYS A 1 109 ? -19.520 14.557 34.633 1.00 47.22 109 LYS A C 1
ATOM 805 O O . LYS A 1 109 ? -19.353 15.149 33.575 1.00 47.22 109 LYS A O 1
ATOM 810 N N . ALA A 1 110 ? -19.058 13.319 34.829 1.00 50.09 110 ALA A N 1
ATOM 811 C CA . ALA A 1 110 ? -18.391 12.507 33.811 1.00 50.09 110 ALA A CA 1
ATOM 812 C C . ALA A 1 110 ? -19.320 12.003 32.682 1.00 50.09 110 ALA A C 1
ATOM 814 O O . ALA A 1 110 ? -18.821 11.617 31.627 1.00 50.09 110 ALA A O 1
ATOM 815 N N . MET A 1 111 ? -20.647 12.008 32.876 1.00 48.25 111 MET A N 1
ATOM 816 C CA . MET A 1 111 ? -21.625 11.526 31.887 1.00 48.25 111 MET A CA 1
ATOM 817 C C . MET A 1 111 ? -22.131 12.602 30.917 1.00 48.25 111 MET A C 1
ATOM 819 O O . MET A 1 111 ? -22.739 12.264 29.906 1.00 48.25 111 MET A O 1
ATOM 823 N N . ILE A 1 112 ? -21.848 13.884 31.163 1.00 49.25 112 ILE A N 1
ATOM 824 C CA . ILE A 1 112 ? -22.217 14.970 30.246 1.00 49.25 112 ILE A CA 1
ATOM 825 C C . ILE A 1 112 ? -20.981 15.333 29.421 1.00 49.25 112 ILE A C 1
ATOM 827 O O . ILE A 1 112 ? -20.218 16.233 29.766 1.00 49.25 112 ILE A O 1
ATOM 831 N N . ARG A 1 113 ? -20.756 14.606 28.324 1.00 52.38 113 ARG A N 1
ATOM 832 C CA . ARG A 1 113 ? -19.831 15.046 27.273 1.00 52.38 113 ARG A CA 1
ATOM 833 C C . ARG A 1 113 ? -20.653 15.680 26.160 1.00 52.38 113 ARG A C 1
ATOM 835 O O . ARG A 1 113 ? -21.331 14.974 25.421 1.00 52.38 113 ARG A O 1
ATOM 842 N N . ASN A 1 114 ? -20.573 17.004 26.028 1.00 50.69 114 ASN A N 1
ATOM 843 C CA . ASN A 1 114 ? -20.981 17.652 24.784 1.00 50.69 114 ASN A CA 1
ATOM 844 C C . ASN A 1 114 ? -20.151 17.048 23.637 1.00 50.69 114 ASN A C 1
ATOM 846 O O . ASN A 1 114 ? -18.947 16.835 23.827 1.00 50.69 114 ASN A O 1
ATOM 850 N N . PRO A 1 115 ? -20.747 16.760 22.467 1.00 49.53 115 PRO A N 1
ATOM 851 C CA . PRO A 1 115 ? -19.976 16.328 21.312 1.00 49.53 115 PRO A CA 1
ATOM 852 C C . PRO A 1 115 ? -18.928 17.404 21.009 1.00 49.53 115 PRO A C 1
ATOM 854 O O . PRO A 1 115 ? -19.268 18.555 20.737 1.00 49.53 115 PRO A O 1
ATOM 857 N N . LYS A 1 116 ? -17.641 17.048 21.118 1.00 49.81 116 LYS A N 1
ATOM 858 C CA . LYS A 1 116 ? -16.558 17.911 20.642 1.00 49.81 116 LYS A CA 1
ATOM 859 C C . LYS A 1 116 ? -16.776 18.106 19.142 1.00 49.81 116 LYS A C 1
ATOM 861 O O . LYS A 1 116 ? -16.970 17.125 18.423 1.00 49.81 116 LYS A O 1
ATOM 866 N N . ALA A 1 117 ? -16.738 19.356 18.686 1.00 52.25 117 ALA A N 1
ATOM 867 C CA . ALA A 1 117 ? -16.557 19.647 17.271 1.00 52.25 117 ALA A CA 1
ATOM 868 C C . ALA A 1 117 ? -15.345 18.851 16.752 1.00 52.25 117 ALA A C 1
ATOM 870 O O . ALA A 1 117 ? -14.412 18.598 17.523 1.00 52.25 117 ALA A O 1
ATOM 871 N N . ARG A 1 118 ? -15.392 18.412 15.485 1.00 48.62 118 ARG A N 1
ATOM 872 C CA . ARG A 1 118 ? -14.262 17.772 14.792 1.00 48.62 118 ARG A CA 1
ATOM 873 C C . ARG A 1 118 ? -13.060 18.725 14.849 1.00 48.62 118 ARG A C 1
ATOM 875 O O . ARG A 1 118 ? -12.916 19.591 14.001 1.00 48.62 118 ARG A O 1
ATOM 882 N N . ASN A 1 119 ? -12.256 18.573 15.896 1.00 45.84 119 ASN A N 1
ATOM 883 C CA . ASN A 1 119 ? -11.054 19.351 16.191 1.00 45.84 119 ASN A CA 1
ATOM 884 C C . ASN A 1 119 ? -9.806 18.470 16.053 1.00 45.84 119 ASN A C 1
ATOM 886 O O . ASN A 1 119 ? -8.791 18.744 16.689 1.00 45.84 119 ASN A O 1
ATOM 890 N N . LEU A 1 120 ? -9.890 17.380 15.283 1.00 53.03 120 LEU A N 1
ATOM 891 C CA . LEU A 1 120 ? -8.681 16.821 14.702 1.00 53.03 120 LEU A CA 1
ATOM 892 C C . LEU A 1 120 ? -8.227 17.887 13.707 1.00 53.03 120 LEU A C 1
ATOM 894 O O . LEU A 1 120 ? -8.950 18.196 12.759 1.00 53.03 120 LEU A O 1
ATOM 898 N N . SER A 1 121 ? -7.106 18.537 14.011 1.00 45.34 121 SER A N 1
ATOM 899 C CA . SER A 1 121 ? -6.346 19.276 13.012 1.00 45.34 121 SER A CA 1
ATOM 900 C C . SER A 1 121 ? -6.271 18.397 11.768 1.00 45.34 121 SER A C 1
ATOM 902 O O . SER A 1 121 ? -5.983 17.205 11.889 1.00 45.34 121 SER A O 1
ATOM 904 N N . GLN A 1 122 ? -6.595 18.962 10.603 1.00 50.69 122 GLN A N 1
ATOM 905 C CA . GLN A 1 122 ? -6.293 18.295 9.340 1.00 50.69 122 GLN A CA 1
ATOM 906 C C . GLN A 1 122 ? -4.821 17.851 9.387 1.00 50.69 122 GLN A C 1
ATOM 908 O O . GLN A 1 122 ? -4.024 18.538 10.046 1.00 50.69 122 GLN A O 1
ATOM 913 N N . PRO A 1 123 ? -4.459 16.711 8.769 1.00 45.75 123 PRO A N 1
ATOM 914 C CA . PRO A 1 123 ? -3.057 16.396 8.537 1.00 45.75 123 PRO A CA 1
ATOM 915 C C . PRO A 1 123 ? -2.371 17.664 8.039 1.00 45.75 123 PRO A C 1
ATOM 917 O O . PRO A 1 123 ? -2.953 18.409 7.249 1.00 45.75 123 PRO A O 1
ATOM 920 N N . ILE A 1 124 ? -1.205 17.977 8.595 1.00 38.38 124 ILE A N 1
ATOM 921 C CA . ILE A 1 124 ? -0.449 19.137 8.141 1.00 38.38 124 ILE A CA 1
ATOM 922 C C . ILE A 1 124 ? -0.108 18.855 6.679 1.00 38.38 124 ILE A C 1
ATOM 924 O O . ILE A 1 124 ? 0.758 18.027 6.410 1.00 38.38 124 ILE A O 1
ATOM 928 N N . ASP A 1 125 ? -0.791 19.528 5.752 1.00 40.91 125 ASP A N 1
ATOM 929 C CA . ASP A 1 125 ? -0.236 19.753 4.426 1.00 40.91 125 ASP A CA 1
ATOM 930 C C . ASP A 1 125 ? 1.082 20.480 4.670 1.00 40.91 125 ASP A C 1
ATOM 932 O O . ASP A 1 125 ? 1.121 21.521 5.334 1.00 40.91 125 ASP A O 1
ATOM 936 N N . VAL A 1 126 ? 2.180 19.872 4.234 1.00 40.94 126 VAL A N 1
ATOM 937 C CA . VAL A 1 126 ? 3.546 20.301 4.544 1.00 40.94 126 VAL A CA 1
ATOM 938 C C . VAL A 1 126 ? 3.930 21.547 3.734 1.00 40.94 126 VAL A C 1
ATOM 940 O O . VAL A 1 126 ? 4.994 21.600 3.140 1.00 40.94 126 VAL A O 1
ATOM 943 N N . ASP A 1 127 ? 3.085 22.574 3.731 1.00 46.50 127 ASP A N 1
ATOM 944 C CA . ASP A 1 127 ? 3.338 23.871 3.112 1.00 46.50 127 ASP A CA 1
ATOM 945 C C . ASP A 1 127 ? 3.235 24.964 4.187 1.00 46.50 127 ASP A C 1
ATOM 947 O O . ASP A 1 127 ? 2.204 25.616 4.362 1.00 46.50 127 ASP A O 1
ATOM 951 N N . GLY A 1 128 ? 4.315 25.141 4.959 1.00 36.09 128 GLY A N 1
ATOM 952 C CA . GLY A 1 128 ? 4.358 26.148 6.023 1.00 36.09 128 GLY A CA 1
ATOM 953 C C . GLY A 1 128 ? 5.662 26.221 6.824 1.00 36.09 128 GLY A C 1
ATOM 954 O O . GLY A 1 128 ? 5.693 25.873 7.998 1.00 36.09 128 GLY A O 1
ATOM 955 N N . ASP A 1 129 ? 6.712 26.728 6.179 1.00 39.81 129 ASP A N 1
ATOM 956 C CA . ASP A 1 129 ? 7.742 27.615 6.745 1.00 39.81 129 ASP A CA 1
ATOM 957 C C . ASP A 1 129 ? 8.636 27.094 7.896 1.00 39.81 129 ASP A C 1
ATOM 959 O O . ASP A 1 129 ? 8.469 27.460 9.061 1.00 39.81 129 ASP A O 1
ATOM 963 N N . GLY A 1 130 ? 9.719 26.378 7.557 1.00 34.19 130 GLY A N 1
ATOM 964 C CA . GLY A 1 130 ? 10.858 26.224 8.477 1.00 34.19 130 GLY A CA 1
ATOM 965 C C . GLY A 1 130 ? 11.877 25.134 8.138 1.00 34.19 130 GLY A C 1
ATOM 966 O O . GLY A 1 130 ? 11.982 24.188 8.902 1.00 34.19 130 GLY A O 1
ATOM 967 N N . GLN A 1 131 ? 12.609 25.283 7.019 1.00 41.44 131 GLN A N 1
ATOM 968 C CA . GLN A 1 131 ? 13.910 24.653 6.658 1.00 41.44 131 GLN A CA 1
ATOM 969 C C . GLN A 1 131 ? 14.239 23.327 7.392 1.00 41.44 131 GLN A C 1
ATOM 971 O O . GLN A 1 131 ? 14.677 23.351 8.535 1.00 41.44 131 GLN A O 1
ATOM 976 N N . THR A 1 132 ? 14.102 22.138 6.802 1.00 34.47 132 THR A N 1
ATOM 977 C CA . THR A 1 132 ? 14.806 21.660 5.600 1.00 34.47 132 THR A CA 1
ATOM 978 C C . THR A 1 132 ? 13.977 20.605 4.855 1.00 34.47 132 THR A C 1
ATOM 980 O O . THR A 1 132 ? 14.006 19.428 5.208 1.00 34.47 132 THR A O 1
ATOM 983 N N . THR A 1 133 ? 13.293 21.009 3.789 1.00 29.34 133 THR A N 1
ATOM 984 C CA . THR A 1 133 ? 12.744 20.091 2.779 1.00 29.34 133 THR A CA 1
ATOM 985 C C . THR A 1 133 ? 13.622 20.249 1.538 1.00 29.34 133 THR A C 1
ATOM 987 O O . THR A 1 133 ? 13.814 21.392 1.105 1.00 29.34 133 THR A O 1
ATOM 990 N N . PRO A 1 134 ? 14.219 19.188 0.962 1.00 33.94 134 PRO A N 1
ATOM 991 C CA . PRO A 1 134 ? 14.822 19.319 -0.358 1.00 33.94 134 PRO A CA 1
ATOM 992 C C . PRO A 1 134 ? 13.719 19.764 -1.325 1.00 33.94 134 PRO A C 1
ATOM 994 O O . PRO A 1 134 ? 12.612 19.236 -1.310 1.00 33.94 134 PRO A O 1
ATOM 997 N N . ALA A 1 135 ? 14.006 20.821 -2.079 1.00 30.95 135 ALA A N 1
ATOM 998 C CA . ALA A 1 135 ? 13.040 21.572 -2.865 1.00 30.95 135 ALA A CA 1
ATOM 999 C C . ALA A 1 135 ? 12.201 20.671 -3.791 1.00 30.95 135 ALA A C 1
ATOM 1001 O O . ALA A 1 135 ? 12.693 20.207 -4.820 1.00 30.95 135 ALA A O 1
ATOM 1002 N N . ILE A 1 136 ? 10.916 20.486 -3.467 1.00 38.34 136 ILE A N 1
ATOM 1003 C CA . ILE A 1 136 ? 9.940 19.960 -4.422 1.00 38.34 136 ILE A CA 1
ATOM 1004 C C . ILE A 1 136 ? 9.700 21.075 -5.432 1.00 38.34 136 ILE A C 1
ATOM 1006 O O . ILE A 1 136 ? 9.093 22.113 -5.161 1.00 38.34 136 ILE A O 1
ATOM 1010 N N . THR A 1 137 ? 10.316 20.901 -6.594 1.00 33.66 137 THR A N 1
ATOM 1011 C CA . THR A 1 137 ? 10.266 21.877 -7.667 1.00 33.66 137 THR A CA 1
ATOM 1012 C C . THR A 1 137 ? 8.877 21.824 -8.282 1.00 33.66 137 THR A C 1
ATOM 1014 O O . THR A 1 137 ? 8.525 20.873 -8.971 1.00 33.66 137 THR A O 1
ATOM 1017 N N . LYS A 1 138 ? 8.096 22.878 -8.052 1.00 41.50 138 LYS A N 1
ATOM 1018 C CA . LYS A 1 138 ? 6.864 23.164 -8.785 1.00 41.50 138 LYS A CA 1
ATOM 1019 C C . LYS A 1 138 ? 7.206 23.301 -10.276 1.00 41.50 138 LYS A C 1
ATOM 1021 O O . LYS A 1 138 ? 7.670 24.352 -10.714 1.00 41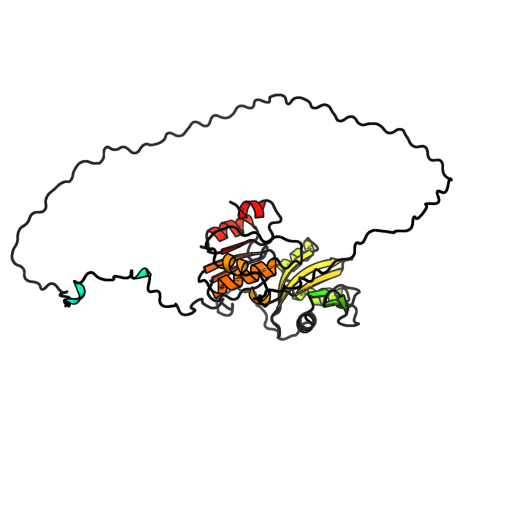.50 138 LYS A O 1
ATOM 1026 N N . LEU A 1 139 ? 7.011 22.235 -11.045 1.00 34.06 139 LEU A N 1
ATOM 1027 C CA . LEU A 1 139 ? 7.126 22.219 -12.501 1.00 34.06 139 LEU A CA 1
ATOM 1028 C C . LEU A 1 139 ? 5.842 21.617 -13.058 1.00 34.06 139 LEU A C 1
ATOM 1030 O O . LEU A 1 139 ? 5.643 20.411 -13.038 1.00 34.06 139 LEU A O 1
ATOM 1034 N N . SER A 1 140 ? 4.977 22.479 -13.585 1.00 39.88 140 SER A N 1
ATOM 1035 C CA . SER A 1 140 ? 3.864 22.090 -14.447 1.00 39.88 140 SER A CA 1
ATOM 1036 C C . SER A 1 140 ? 4.389 21.649 -15.823 1.00 39.88 140 SER A C 1
ATOM 1038 O O . SER A 1 140 ? 4.117 22.296 -16.833 1.00 39.88 140 SER A O 1
ATOM 1040 N N . ASN A 1 141 ? 5.188 20.584 -15.844 1.00 47.38 141 ASN A N 1
ATOM 1041 C CA . ASN A 1 141 ? 5.593 19.866 -17.043 1.00 47.38 141 ASN A CA 1
ATOM 1042 C C . ASN A 1 141 ? 5.050 18.448 -16.889 1.00 47.38 141 ASN A C 1
ATOM 1044 O O . ASN A 1 141 ? 5.609 17.671 -16.124 1.00 47.38 141 ASN A O 1
ATOM 1048 N N . THR A 1 142 ? 3.957 18.129 -17.580 1.00 61.00 142 THR A N 1
ATOM 1049 C CA . THR A 1 142 ? 3.426 16.764 -17.625 1.00 61.00 142 THR A CA 1
ATOM 1050 C C . THR A 1 142 ? 4.509 15.853 -18.194 1.00 61.00 142 THR A C 1
ATOM 1052 O O . THR A 1 142 ? 4.922 16.014 -19.344 1.00 61.00 142 THR A O 1
ATOM 1055 N N . THR A 1 143 ? 5.038 14.954 -17.370 1.00 81.38 143 THR A N 1
ATOM 1056 C CA . THR A 1 143 ? 6.048 13.988 -17.804 1.00 81.38 143 THR A CA 1
ATOM 1057 C C . THR A 1 143 ? 5.374 12.832 -18.549 1.00 81.38 143 THR A C 1
ATOM 1059 O O . THR A 1 143 ? 4.181 12.585 -18.376 1.00 81.38 143 THR A O 1
ATOM 1062 N N . LYS A 1 144 ? 6.121 12.087 -19.377 1.00 86.12 144 LYS A N 1
ATOM 1063 C CA . LYS A 1 144 ? 5.579 10.908 -20.087 1.00 86.12 144 LYS A CA 1
ATOM 1064 C C . LYS A 1 144 ? 4.939 9.900 -19.123 1.00 86.12 144 LYS A C 1
ATOM 1066 O O . LYS A 1 144 ? 3.925 9.293 -19.456 1.00 86.12 144 LYS A O 1
ATOM 1071 N N . ILE A 1 145 ? 5.518 9.736 -17.929 1.00 91.50 145 ILE A N 1
ATOM 1072 C CA . ILE A 1 145 ? 4.979 8.835 -16.909 1.00 91.50 145 ILE A CA 1
ATOM 1073 C C . ILE A 1 145 ? 3.641 9.338 -16.355 1.00 91.50 145 ILE A C 1
ATOM 1075 O O . ILE A 1 145 ? 2.728 8.532 -16.197 1.00 91.50 145 ILE A O 1
ATOM 1079 N N . ASP A 1 146 ? 3.465 10.649 -16.157 1.00 91.06 146 ASP A N 1
ATOM 1080 C CA . ASP A 1 146 ? 2.195 11.216 -15.678 1.00 91.06 146 ASP A CA 1
ATOM 1081 C C . ASP A 1 146 ? 1.032 10.905 -16.628 1.00 91.06 146 ASP A C 1
ATOM 1083 O O . ASP A 1 146 ? -0.061 10.558 -16.183 1.00 91.06 146 ASP A O 1
ATOM 1087 N N . GLU A 1 147 ? 1.261 10.974 -17.943 1.00 90.38 147 GLU A N 1
ATOM 1088 C CA . GLU A 1 147 ? 0.236 10.636 -18.937 1.00 90.38 147 GLU A CA 1
ATOM 1089 C C . GLU A 1 147 ? -0.151 9.153 -18.884 1.00 90.38 147 GLU A C 1
ATOM 1091 O O . GLU A 1 147 ? -1.337 8.822 -18.962 1.00 90.38 147 GLU A O 1
ATOM 1096 N N . MET A 1 148 ? 0.831 8.262 -18.712 1.00 92.38 148 MET A N 1
ATOM 1097 C CA . MET A 1 148 ? 0.602 6.817 -18.610 1.00 92.38 148 MET A CA 1
ATOM 1098 C C . MET A 1 148 ? -0.111 6.438 -17.306 1.00 92.38 148 MET A C 1
ATOM 1100 O O . MET A 1 148 ? -1.029 5.617 -17.326 1.00 92.38 148 MET A O 1
ATOM 1104 N N . LEU A 1 149 ? 0.268 7.054 -16.181 1.00 93.25 149 LEU A N 1
ATOM 1105 C CA . LEU A 1 149 ? -0.406 6.855 -14.896 1.00 93.25 149 LEU A CA 1
ATOM 1106 C C . LEU A 1 149 ? -1.842 7.378 -14.946 1.00 93.25 149 LEU A C 1
ATOM 1108 O O . LEU A 1 149 ? -2.757 6.668 -14.531 1.00 93.25 149 LEU A O 1
ATOM 1112 N N . ARG A 1 150 ? -2.067 8.562 -15.531 1.00 92.25 150 ARG A N 1
ATOM 1113 C CA . ARG A 1 150 ? -3.420 9.090 -15.748 1.00 92.25 150 ARG A CA 1
ATOM 1114 C C . ARG A 1 150 ? -4.261 8.134 -16.589 1.00 92.25 150 ARG A C 1
ATOM 1116 O O . ARG A 1 150 ? -5.385 7.826 -16.201 1.00 92.25 150 ARG A O 1
ATOM 1123 N N . TYR A 1 151 ? -3.711 7.623 -17.693 1.00 92.31 151 TYR A N 1
ATOM 1124 C CA . TYR A 1 151 ? -4.405 6.651 -18.538 1.00 92.31 151 TYR A CA 1
ATOM 1125 C C . TYR A 1 151 ? -4.816 5.404 -17.744 1.00 92.31 151 TYR A C 1
ATOM 1127 O O . TYR A 1 151 ? -5.965 4.966 -17.843 1.00 92.31 151 TYR A O 1
ATOM 1135 N N . ALA A 1 152 ? -3.907 4.861 -16.927 1.00 92.62 152 ALA A N 1
ATOM 1136 C CA . ALA A 1 152 ? -4.185 3.707 -16.078 1.00 92.62 152 ALA A CA 1
ATOM 1137 C C . ALA A 1 152 ? -5.340 3.978 -15.094 1.00 92.62 152 ALA A C 1
ATOM 1139 O O . ALA A 1 152 ? -6.212 3.125 -14.933 1.00 92.62 152 ALA A O 1
ATOM 1140 N N . ILE A 1 153 ? -5.395 5.170 -14.490 1.00 91.81 153 ILE A N 1
ATOM 1141 C CA . ILE A 1 153 ? -6.470 5.558 -13.561 1.00 91.81 153 ILE A CA 1
ATOM 1142 C C . ILE A 1 153 ? -7.811 5.691 -14.295 1.00 91.81 153 ILE A C 1
ATOM 1144 O O . ILE A 1 153 ? -8.803 5.102 -13.870 1.00 91.81 153 ILE A O 1
ATOM 1148 N N . GLU A 1 154 ? -7.851 6.425 -15.411 1.00 91.75 154 GLU A N 1
ATOM 1149 C CA . GLU A 1 154 ? -9.081 6.677 -16.182 1.00 91.75 154 GLU A CA 1
ATOM 1150 C C . GLU A 1 154 ? -9.738 5.386 -16.689 1.00 91.75 154 GLU A C 1
ATOM 1152 O O . GLU A 1 154 ? -10.965 5.285 -16.740 1.00 91.75 154 GLU A O 1
ATOM 1157 N N . HIS A 1 155 ? -8.924 4.382 -17.020 1.00 91.19 155 HIS A N 1
ATOM 1158 C CA . HIS A 1 155 ? -9.387 3.092 -17.527 1.00 91.19 155 HIS A CA 1
ATOM 1159 C C . HIS A 1 155 ? -9.530 2.025 -16.432 1.00 91.19 155 HIS A C 1
ATOM 1161 O O . HIS A 1 155 ? -9.807 0.871 -16.748 1.00 91.19 155 HIS A O 1
ATOM 1167 N N . ASN A 1 156 ? -9.378 2.393 -15.151 1.00 89.38 156 ASN A N 1
ATOM 1168 C CA . ASN A 1 156 ? -9.405 1.474 -14.006 1.00 89.38 156 ASN A CA 1
ATOM 1169 C C . ASN A 1 156 ? -8.463 0.267 -14.178 1.00 89.38 156 ASN A C 1
ATOM 1171 O O . ASN A 1 156 ? -8.801 -0.859 -13.803 1.00 89.38 156 ASN A O 1
ATOM 1175 N N . ALA A 1 157 ? -7.284 0.491 -14.759 1.00 92.62 157 ALA A N 1
ATOM 1176 C CA . ALA A 1 157 ? -6.271 -0.543 -14.883 1.00 92.62 157 ALA A CA 1
ATOM 1177 C C . ALA A 1 157 ? -5.747 -0.947 -13.497 1.00 92.62 157 ALA A C 1
ATOM 1179 O O . ALA A 1 157 ? -5.478 -0.098 -12.645 1.00 92.62 157 ALA A O 1
ATOM 1180 N N . SER A 1 158 ? -5.577 -2.251 -13.271 1.00 90.12 158 SER A N 1
ATOM 1181 C CA . SER A 1 158 ? -4.999 -2.764 -12.026 1.00 90.12 158 SER A CA 1
ATOM 1182 C C . SER A 1 158 ? -3.490 -2.554 -11.977 1.00 90.12 158 SER A C 1
ATOM 1184 O O . SER A 1 158 ? -2.938 -2.261 -10.916 1.00 90.12 158 SER A O 1
ATOM 1186 N N . ASP A 1 159 ? -2.823 -2.697 -13.123 1.00 95.00 159 ASP A N 1
ATOM 1187 C CA . ASP A 1 159 ? -1.373 -2.604 -13.237 1.00 95.00 159 ASP A CA 1
ATOM 1188 C C . ASP A 1 159 ? -0.976 -1.882 -14.542 1.00 95.00 159 ASP A C 1
ATOM 1190 O O . ASP A 1 159 ? -1.653 -2.011 -15.562 1.00 95.00 159 ASP A O 1
ATOM 1194 N N . LEU A 1 160 ? 0.138 -1.153 -14.515 1.00 97.00 160 LEU A N 1
ATOM 1195 C CA . LEU A 1 160 ? 0.855 -0.584 -15.657 1.00 97.00 160 LEU A CA 1
ATOM 1196 C C . LEU A 1 160 ? 2.271 -1.177 -15.672 1.00 97.00 160 LEU A C 1
ATOM 1198 O O . LEU A 1 160 ? 2.938 -1.255 -14.643 1.00 97.00 160 LEU A O 1
ATOM 1202 N N . HIS A 1 161 ? 2.743 -1.583 -16.842 1.00 97.56 161 HIS A N 1
ATOM 1203 C CA . HIS A 1 161 ? 4.033 -2.219 -17.061 1.00 97.56 161 HIS A CA 1
ATOM 1204 C C . HIS A 1 161 ? 4.853 -1.419 -18.070 1.00 97.56 161 HIS A C 1
ATOM 1206 O O . HIS A 1 161 ? 4.413 -1.171 -19.194 1.00 97.56 161 HIS A O 1
ATOM 1212 N N . ILE A 1 162 ? 6.072 -1.072 -17.664 1.00 97.38 162 ILE A N 1
ATOM 1213 C CA . ILE A 1 162 ? 7.064 -0.365 -18.470 1.00 97.38 162 ILE A CA 1
ATOM 1214 C C . ILE A 1 162 ? 8.278 -1.276 -18.601 1.00 97.38 162 ILE A C 1
ATOM 1216 O O . ILE A 1 162 ? 8.906 -1.636 -17.605 1.00 97.38 162 ILE A O 1
ATOM 1220 N N . THR A 1 163 ? 8.607 -1.685 -19.823 1.00 96.31 163 THR A N 1
ATOM 1221 C CA . THR A 1 163 ? 9.771 -2.535 -20.086 1.00 96.31 163 THR A CA 1
ATOM 1222 C C . THR A 1 163 ? 10.290 -2.315 -21.503 1.00 96.31 163 THR A C 1
ATOM 1224 O O . THR A 1 163 ? 9.514 -2.200 -22.451 1.00 96.31 163 THR A O 1
ATOM 1227 N N . ALA A 1 164 ? 11.613 -2.240 -21.648 1.00 95.31 164 ALA A N 1
ATOM 1228 C CA . ALA A 1 164 ? 12.240 -2.030 -22.945 1.00 95.31 164 ALA A CA 1
ATOM 1229 C C . ALA A 1 164 ? 11.946 -3.190 -23.917 1.00 95.31 164 ALA A C 1
ATOM 1231 O O . ALA A 1 164 ? 12.013 -4.364 -23.549 1.00 95.31 164 ALA A O 1
ATOM 1232 N N . GLY A 1 165 ? 11.670 -2.858 -25.179 1.00 93.81 165 GLY A N 1
ATOM 1233 C CA . GLY A 1 165 ? 11.348 -3.820 -26.238 1.00 93.81 165 GLY A CA 1
ATOM 1234 C C . GLY A 1 165 ? 9.862 -4.166 -26.364 1.00 93.81 165 GLY A C 1
ATOM 1235 O O . GLY A 1 165 ? 9.498 -4.897 -27.283 1.00 93.81 165 GLY A O 1
ATOM 1236 N N . TYR A 1 166 ? 9.010 -3.607 -25.503 1.00 94.62 166 TYR A N 1
ATOM 1237 C CA . TYR A 1 166 ? 7.554 -3.721 -25.576 1.00 94.62 166 TYR A CA 1
ATOM 1238 C C . TYR A 1 166 ? 6.915 -2.328 -25.575 1.00 94.62 166 TYR A C 1
ATOM 1240 O O . TYR A 1 166 ? 7.547 -1.366 -25.129 1.00 94.62 166 TYR A O 1
ATOM 1248 N N . PRO A 1 167 ? 5.675 -2.183 -26.063 1.00 95.44 167 PRO A N 1
ATOM 1249 C CA . PRO A 1 167 ? 4.892 -0.990 -25.778 1.00 95.44 167 PRO A CA 1
ATOM 1250 C C . PRO A 1 167 ? 4.561 -0.879 -24.279 1.00 95.44 167 PRO A C 1
ATOM 1252 O O . PRO A 1 167 ? 4.667 -1.870 -23.551 1.00 95.44 167 PRO A O 1
ATOM 1255 N N . PRO A 1 168 ? 4.134 0.299 -23.789 1.00 95.69 168 PRO A N 1
ATOM 1256 C CA . PRO A 1 168 ? 3.535 0.410 -22.464 1.00 95.69 168 PRO A CA 1
ATOM 1257 C C . PRO A 1 168 ? 2.286 -0.474 -22.393 1.00 95.69 168 PRO A C 1
ATOM 1259 O O . PRO A 1 168 ? 1.403 -0.374 -23.250 1.00 95.69 168 PRO A O 1
ATOM 1262 N N . ILE A 1 169 ? 2.208 -1.337 -21.381 1.00 96.88 169 ILE A N 1
ATOM 1263 C CA . ILE A 1 169 ? 1.125 -2.318 -21.239 1.00 96.88 169 ILE A CA 1
ATOM 1264 C C . ILE A 1 169 ? 0.368 -2.055 -19.942 1.00 96.88 169 ILE A C 1
ATOM 1266 O O . ILE A 1 169 ? 0.978 -1.904 -18.891 1.00 96.88 169 ILE A O 1
ATOM 1270 N N . VAL A 1 170 ? -0.958 -2.072 -19.989 1.00 97.19 170 VAL A N 1
ATOM 1271 C CA . VAL A 1 170 ? -1.827 -2.048 -18.807 1.00 97.19 170 VAL A CA 1
ATOM 1272 C C . VAL A 1 170 ? -2.547 -3.373 -18.631 1.00 97.19 170 VAL A C 1
ATOM 1274 O O . VAL A 1 170 ? -2.752 -4.114 -19.590 1.00 97.19 170 VAL A O 1
ATOM 1277 N N . ARG A 1 171 ? -2.957 -3.670 -17.400 1.00 94.69 171 ARG A N 1
ATOM 1278 C CA . ARG A 1 171 ? -3.877 -4.762 -17.095 1.00 94.69 171 ARG A CA 1
ATOM 1279 C C . ARG A 1 171 ? -5.256 -4.205 -16.772 1.00 94.69 171 ARG A C 1
ATOM 1281 O O . ARG A 1 171 ? -5.400 -3.489 -15.788 1.00 94.69 171 ARG A O 1
ATOM 1288 N N . ILE A 1 172 ? -6.264 -4.572 -17.556 1.00 92.56 172 ILE A N 1
ATOM 1289 C CA . ILE A 1 172 ? -7.667 -4.195 -17.335 1.00 92.56 172 ILE A CA 1
ATOM 1290 C C . ILE A 1 172 ? -8.482 -5.486 -17.290 1.00 92.56 172 ILE A C 1
ATOM 1292 O O . ILE A 1 172 ? -8.319 -6.352 -18.144 1.00 92.56 172 ILE A O 1
ATOM 1296 N N . ASP A 1 173 ? -9.289 -5.662 -16.242 1.00 87.00 173 ASP A N 1
ATOM 1297 C CA . ASP A 1 173 ? -10.124 -6.858 -16.031 1.00 87.00 173 ASP A CA 1
ATOM 1298 C C . ASP A 1 173 ? -9.370 -8.203 -16.145 1.00 87.00 173 ASP A C 1
ATOM 1300 O O . ASP A 1 173 ? -9.927 -9.241 -16.495 1.00 87.00 173 ASP A O 1
ATOM 1304 N N . GLY A 1 174 ? -8.077 -8.195 -15.801 1.00 86.75 174 GLY A N 1
ATOM 1305 C CA . GLY A 1 174 ? -7.201 -9.368 -15.837 1.00 86.75 174 GLY A CA 1
ATOM 1306 C C . GLY A 1 174 ? -6.444 -9.570 -17.153 1.00 86.75 174 GLY A C 1
ATOM 1307 O O . GLY A 1 174 ? -5.470 -10.327 -17.160 1.00 86.75 174 GLY A O 1
ATOM 1308 N N . GLU A 1 175 ? -6.795 -8.856 -18.220 1.00 92.31 175 GLU A N 1
ATOM 1309 C CA . GLU A 1 175 ? -6.164 -8.962 -19.539 1.00 92.31 175 GLU A CA 1
ATOM 1310 C C . GLU A 1 175 ? -5.099 -7.880 -19.751 1.00 92.31 175 GLU A C 1
ATOM 1312 O O . GLU A 1 175 ? -5.233 -6.761 -19.261 1.00 92.31 175 GLU A O 1
ATOM 1317 N N . LEU A 1 176 ? -4.015 -8.223 -20.455 1.00 94.94 176 LEU A N 1
ATOM 1318 C CA . LEU A 1 176 ? -2.956 -7.275 -20.813 1.00 94.94 176 LEU A CA 1
ATOM 1319 C C . LEU A 1 176 ? -3.308 -6.572 -22.125 1.00 94.94 176 LEU A C 1
ATOM 1321 O O . LEU A 1 176 ? -3.616 -7.231 -23.116 1.00 94.94 176 LEU A O 1
ATOM 1325 N N . MET A 1 177 ? -3.216 -5.248 -22.127 1.00 95.12 177 MET A N 1
ATOM 1326 C CA . MET A 1 177 ? -3.538 -4.385 -23.258 1.00 95.12 177 MET A CA 1
ATOM 1327 C C . MET A 1 177 ? -2.434 -3.356 -23.484 1.00 95.12 177 MET A C 1
ATOM 1329 O O . MET A 1 177 ? -1.906 -2.778 -22.538 1.00 95.12 177 MET A O 1
ATOM 1333 N N . GLU A 1 178 ? -2.106 -3.098 -24.743 1.00 94.19 178 GLU A N 1
ATOM 1334 C CA . GLU A 1 178 ? -1.118 -2.091 -25.132 1.00 94.19 178 GLU A CA 1
ATOM 1335 C C . GLU A 1 178 ? -1.763 -0.696 -25.123 1.00 94.19 178 GLU A C 1
ATOM 1337 O O . GLU A 1 178 ? -2.847 -0.507 -25.674 1.00 94.19 178 GLU A O 1
ATOM 1342 N N . ILE A 1 179 ? -1.105 0.290 -24.505 1.00 89.38 179 ILE A N 1
ATOM 1343 C CA . ILE A 1 179 ? -1.582 1.687 -24.484 1.00 89.38 179 ILE A CA 1
ATOM 1344 C C . ILE A 1 179 ? -1.303 2.372 -25.829 1.00 89.38 179 ILE A C 1
ATOM 1346 O O . ILE A 1 179 ? -2.041 3.256 -26.262 1.00 89.38 179 ILE A O 1
ATOM 1350 N N . SER A 1 180 ? -0.210 1.984 -26.490 1.00 87.00 180 SER A N 1
ATOM 1351 C CA . SER A 1 180 ? 0.226 2.549 -27.767 1.00 87.00 180 SER A CA 1
ATOM 1352 C C . SER A 1 180 ? 1.015 1.521 -28.573 1.00 87.00 180 SER A C 1
ATOM 1354 O O . SER A 1 180 ? 1.537 0.573 -28.002 1.00 87.00 180 SER A O 1
ATOM 1356 N N . GLU A 1 181 ? 1.184 1.755 -29.874 1.00 85.62 181 GLU A N 1
ATOM 1357 C CA . GLU A 1 181 ? 2.028 0.918 -30.743 1.00 85.62 181 GLU A CA 1
ATOM 1358 C C . GLU A 1 181 ? 3.534 1.245 -30.619 1.00 85.62 181 GLU A C 1
ATOM 1360 O O . GLU A 1 181 ? 4.372 0.582 -31.232 1.00 85.62 181 GLU A O 1
ATOM 1365 N N . SER A 1 182 ? 3.901 2.286 -29.858 1.00 89.56 182 SER A N 1
ATOM 1366 C CA . SER A 1 182 ? 5.295 2.711 -29.717 1.00 89.56 182 SER A CA 1
ATOM 1367 C C . SER A 1 182 ? 6.045 1.791 -28.764 1.00 89.56 182 SER A C 1
ATOM 1369 O O . SER A 1 182 ? 5.696 1.687 -27.591 1.00 89.56 182 SER A O 1
ATOM 1371 N N . ILE A 1 183 ? 7.105 1.159 -29.263 1.00 94.81 183 ILE A N 1
ATOM 1372 C CA . ILE A 1 183 ? 7.982 0.297 -28.468 1.00 94.81 183 ILE A CA 1
ATOM 1373 C C . ILE A 1 183 ? 8.897 1.165 -27.604 1.00 94.81 183 ILE A C 1
ATOM 1375 O O . ILE A 1 183 ? 9.583 2.034 -28.134 1.00 94.81 183 ILE A O 1
ATOM 1379 N N . ILE A 1 184 ? 8.948 0.877 -26.303 1.00 95.38 184 ILE A N 1
ATOM 1380 C CA . ILE A 1 184 ? 9.821 1.557 -25.342 1.00 95.38 184 ILE A CA 1
ATOM 1381 C C . ILE A 1 184 ? 11.280 1.147 -25.593 1.00 95.38 184 ILE A C 1
ATOM 1383 O O . ILE A 1 184 ? 11.604 -0.048 -25.578 1.00 95.38 184 ILE A O 1
ATOM 1387 N N . THR A 1 185 ? 12.181 2.112 -25.790 1.00 96.69 185 THR A N 1
ATOM 1388 C CA . THR A 1 185 ? 13.635 1.848 -25.829 1.00 96.69 185 THR A CA 1
ATOM 1389 C C . THR A 1 185 ? 14.243 1.776 -24.419 1.00 96.69 185 THR A C 1
ATOM 1391 O O . THR A 1 185 ? 13.616 2.220 -23.457 1.00 96.69 185 THR A O 1
ATOM 1394 N N . PRO A 1 186 ? 15.462 1.226 -24.240 1.00 96.31 186 PRO A N 1
ATOM 1395 C CA . PRO A 1 186 ? 16.147 1.254 -22.945 1.00 96.31 186 PRO A CA 1
ATOM 1396 C C . PRO A 1 186 ? 16.285 2.663 -22.354 1.00 96.31 186 PRO A C 1
ATOM 1398 O O . PRO A 1 186 ? 16.026 2.859 -21.171 1.00 96.31 186 PRO A O 1
ATOM 1401 N N . GLU A 1 187 ? 16.627 3.647 -23.186 1.00 95.81 187 GLU A N 1
ATOM 1402 C CA . GLU A 1 187 ? 16.777 5.044 -22.773 1.00 95.81 187 GLU A CA 1
ATOM 1403 C C . GLU A 1 187 ? 15.431 5.657 -22.367 1.00 95.81 187 GLU A C 1
ATOM 1405 O O . GLU A 1 187 ? 15.350 6.388 -21.382 1.00 95.81 187 GLU A O 1
ATOM 1410 N N . GLU A 1 188 ? 14.357 5.330 -23.091 1.00 94.69 188 GLU A N 1
ATOM 1411 C CA . GLU A 1 188 ? 13.006 5.777 -22.745 1.00 94.69 188 GLU A CA 1
ATOM 1412 C C . GLU A 1 188 ? 12.502 5.135 -21.451 1.00 94.69 188 GLU A C 1
ATOM 1414 O O . GLU A 1 188 ? 11.843 5.802 -20.659 1.00 94.69 188 GLU A O 1
ATOM 1419 N N . ALA A 1 189 ? 12.819 3.861 -21.204 1.00 95.44 189 ALA A N 1
ATOM 1420 C CA . ALA A 1 189 ? 12.461 3.206 -19.949 1.00 95.44 189 ALA A CA 1
ATOM 1421 C C . ALA A 1 189 ? 13.092 3.934 -18.751 1.00 95.44 189 ALA A C 1
ATOM 1423 O O . ALA A 1 189 ? 12.405 4.195 -17.764 1.00 95.44 189 ALA A O 1
ATOM 1424 N N . GLU A 1 190 ? 14.366 4.323 -18.852 1.00 94.94 190 GLU A N 1
ATOM 1425 C CA . GLU A 1 190 ? 15.036 5.134 -17.828 1.00 94.94 190 GLU A CA 1
ATOM 1426 C C . GLU A 1 190 ? 14.396 6.526 -17.689 1.00 94.94 190 GLU A C 1
ATOM 1428 O O . GLU A 1 190 ? 14.121 6.959 -16.569 1.00 94.94 190 GLU A O 1
ATOM 1433 N N . GLU A 1 191 ? 14.086 7.203 -18.802 1.00 94.50 191 GLU A N 1
ATOM 1434 C CA . GLU A 1 191 ? 13.408 8.512 -18.807 1.00 94.50 191 GLU A CA 1
ATOM 1435 C C . GLU A 1 191 ? 12.041 8.463 -18.101 1.00 94.50 191 GLU A C 1
ATOM 1437 O O . GLU A 1 191 ? 11.663 9.409 -17.412 1.00 94.50 191 GLU A O 1
ATOM 1442 N N . ILE A 1 192 ? 11.306 7.358 -18.256 1.00 94.25 192 ILE A N 1
ATOM 1443 C CA . ILE A 1 192 ? 9.974 7.150 -17.673 1.00 94.25 192 ILE A CA 1
ATOM 1444 C C . ILE A 1 192 ? 10.060 6.777 -16.185 1.00 94.25 192 ILE A C 1
ATOM 1446 O O . ILE A 1 192 ? 9.247 7.248 -15.391 1.00 94.25 192 ILE A O 1
ATOM 1450 N N . ILE A 1 193 ? 11.015 5.927 -15.793 1.00 95.56 193 ILE A N 1
ATOM 1451 C CA . ILE A 1 193 ? 11.059 5.326 -14.449 1.00 95.56 193 ILE A CA 1
ATOM 1452 C C . ILE A 1 193 ? 11.846 6.188 -13.454 1.00 95.56 193 ILE A C 1
ATOM 1454 O O . ILE A 1 193 ? 11.456 6.303 -12.296 1.00 95.56 193 ILE A O 1
ATOM 1458 N N . LEU A 1 194 ? 12.940 6.834 -13.859 1.00 94.31 194 LEU A N 1
ATOM 1459 C CA . LEU A 1 194 ? 13.753 7.625 -12.927 1.00 94.31 194 LEU A CA 1
ATOM 1460 C C . LEU A 1 194 ? 12.995 8.771 -12.228 1.00 94.31 194 LEU A C 1
ATOM 1462 O O . LEU A 1 194 ? 13.283 9.007 -11.050 1.00 94.31 194 LEU A O 1
ATOM 1466 N N . PRO A 1 195 ? 12.042 9.485 -12.864 1.00 93.50 195 PRO A N 1
ATOM 1467 C CA . PRO A 1 195 ? 11.287 10.554 -12.208 1.00 93.50 195 PRO A CA 1
ATOM 1468 C C . PRO A 1 195 ? 10.450 10.108 -11.005 1.00 93.50 195 PRO A C 1
ATOM 1470 O O . PRO A 1 195 ? 10.207 10.924 -10.121 1.00 93.50 195 PRO A O 1
ATOM 1473 N N . VAL A 1 196 ? 10.030 8.838 -10.942 1.00 92.12 196 VAL A N 1
ATOM 1474 C CA . VAL A 1 196 ? 9.226 8.319 -9.818 1.00 92.12 196 VAL A CA 1
ATOM 1475 C C . VAL A 1 196 ? 10.078 7.810 -8.652 1.00 92.12 196 VAL A C 1
ATOM 1477 O O . VAL A 1 196 ? 9.539 7.483 -7.598 1.00 92.12 196 VAL A O 1
ATOM 1480 N N . LEU A 1 197 ? 11.404 7.748 -8.815 1.00 91.88 197 LEU A N 1
ATOM 1481 C CA . LEU A 1 197 ? 12.337 7.284 -7.790 1.00 91.88 197 LEU A CA 1
ATOM 1482 C C . LEU A 1 197 ? 13.014 8.466 -7.089 1.00 91.88 197 LEU A C 1
ATOM 1484 O O . LEU A 1 197 ? 13.591 9.337 -7.746 1.00 91.88 197 LEU A O 1
ATOM 1488 N N . SER A 1 198 ? 13.023 8.448 -5.753 1.00 90.69 198 SER A N 1
ATOM 1489 C CA . SER A 1 198 ? 13.902 9.313 -4.958 1.00 90.69 198 SER A CA 1
ATOM 1490 C C . SER A 1 198 ? 15.368 8.900 -5.122 1.00 90.69 198 SER A C 1
ATOM 1492 O O . SER A 1 198 ? 15.660 7.780 -5.540 1.00 90.69 198 SER A O 1
ATOM 1494 N N . GLU A 1 199 ? 16.302 9.783 -4.766 1.00 91.56 199 GLU A N 1
ATOM 1495 C CA . GLU A 1 199 ? 17.737 9.495 -4.898 1.00 91.56 199 GLU A CA 1
ATOM 1496 C C . GLU A 1 199 ? 18.156 8.243 -4.110 1.00 91.56 199 GLU A C 1
ATOM 1498 O O . GLU A 1 199 ? 18.830 7.370 -4.646 1.00 91.56 199 GLU A O 1
ATOM 1503 N N . GLU A 1 200 ? 17.647 8.079 -2.887 1.00 90.75 200 GLU A N 1
ATOM 1504 C CA . GLU A 1 200 ? 17.879 6.875 -2.079 1.00 90.75 200 GLU A CA 1
ATOM 1505 C C . GLU A 1 200 ? 17.365 5.604 -2.776 1.00 90.75 200 GLU A C 1
ATOM 1507 O O . GLU A 1 200 ? 18.051 4.582 -2.822 1.00 90.75 200 GLU A O 1
ATOM 1512 N N . LYS A 1 201 ? 16.164 5.653 -3.372 1.00 91.25 201 LYS A N 1
ATOM 1513 C CA . LYS A 1 201 ? 15.593 4.499 -4.085 1.00 91.25 201 LYS A CA 1
ATOM 1514 C C . LYS A 1 201 ? 16.353 4.203 -5.381 1.00 91.25 201 LYS A C 1
ATOM 1516 O O . LYS A 1 201 ? 16.445 3.036 -5.758 1.00 91.25 201 LYS A O 1
ATOM 1521 N N . ARG A 1 202 ? 16.931 5.216 -6.039 1.00 94.12 202 ARG A N 1
ATOM 1522 C CA . ARG A 1 202 ? 17.818 5.033 -7.202 1.00 94.12 202 ARG A CA 1
ATOM 1523 C C . ARG A 1 202 ? 19.097 4.304 -6.810 1.00 94.12 202 ARG A C 1
ATOM 1525 O O . ARG A 1 202 ? 19.425 3.306 -7.444 1.00 94.12 202 ARG A O 1
ATOM 1532 N N . GLU A 1 203 ? 19.762 4.730 -5.737 1.00 94.69 203 GLU A N 1
ATOM 1533 C CA . GLU A 1 203 ? 20.953 4.046 -5.218 1.00 94.69 203 GLU A CA 1
ATOM 1534 C C . GLU A 1 203 ? 20.644 2.582 -4.859 1.00 94.69 203 GLU A C 1
ATOM 1536 O O . GLU A 1 203 ? 21.375 1.666 -5.246 1.00 94.69 203 GLU A O 1
ATOM 1541 N N . LEU A 1 204 ? 19.515 2.335 -4.183 1.00 92.56 204 LEU A N 1
ATOM 1542 C CA . LEU A 1 204 ? 19.067 0.977 -3.862 1.00 92.56 204 LEU A CA 1
ATOM 1543 C C . LEU A 1 204 ? 18.805 0.140 -5.118 1.00 92.56 204 LEU A C 1
ATOM 1545 O O . LEU A 1 204 ? 19.236 -1.011 -5.175 1.00 92.56 204 LEU A O 1
ATOM 1549 N N . LEU A 1 205 ? 18.152 0.705 -6.137 1.00 95.50 205 LEU A N 1
ATOM 1550 C CA . LEU A 1 205 ? 17.911 0.027 -7.411 1.00 95.50 205 LEU A CA 1
ATOM 1551 C C . LEU A 1 205 ? 19.223 -0.313 -8.135 1.00 95.50 205 LEU A C 1
ATOM 1553 O O . LEU A 1 205 ? 19.345 -1.387 -8.725 1.00 95.50 205 LEU A O 1
ATOM 1557 N N . GLU A 1 206 ? 20.224 0.564 -8.093 1.00 94.12 206 GLU A N 1
ATOM 1558 C CA . GLU A 1 206 ? 21.532 0.308 -8.703 1.00 94.12 206 GLU A CA 1
ATOM 1559 C C . GLU A 1 206 ? 22.292 -0.833 -8.015 1.00 94.12 206 GLU A C 1
ATOM 1561 O O . GLU A 1 206 ? 22.879 -1.685 -8.696 1.00 94.12 206 GLU A O 1
ATOM 1566 N N . VAL A 1 207 ? 22.260 -0.869 -6.679 1.00 95.81 207 VAL A N 1
ATOM 1567 C CA . VAL A 1 207 ? 22.965 -1.870 -5.864 1.00 95.81 207 VAL A CA 1
ATOM 1568 C C . VAL A 1 207 ? 22.237 -3.214 -5.876 1.00 95.81 207 VAL A C 1
ATOM 1570 O O . VAL A 1 207 ? 22.844 -4.239 -6.195 1.00 95.81 207 VAL A O 1
ATOM 1573 N N . ASN A 1 208 ? 20.942 -3.217 -5.559 1.00 94.88 208 ASN A N 1
ATOM 1574 C CA . ASN A 1 208 ? 20.151 -4.434 -5.359 1.00 94.88 208 ASN A CA 1
ATOM 1575 C C . ASN A 1 208 ? 19.545 -4.974 -6.656 1.00 94.88 208 ASN A C 1
ATOM 1577 O O . ASN A 1 208 ? 19.137 -6.130 -6.697 1.00 94.88 208 ASN A O 1
ATOM 1581 N N . ARG A 1 209 ? 19.515 -4.164 -7.724 1.00 96.38 209 ARG A N 1
ATOM 1582 C CA . ARG A 1 209 ? 18.875 -4.461 -9.021 1.00 96.38 209 ARG A CA 1
ATOM 1583 C C . ARG A 1 209 ? 17.351 -4.555 -8.996 1.00 96.38 209 ARG A C 1
ATOM 1585 O O . ARG A 1 209 ? 16.759 -4.811 -10.045 1.00 96.38 209 ARG A O 1
ATO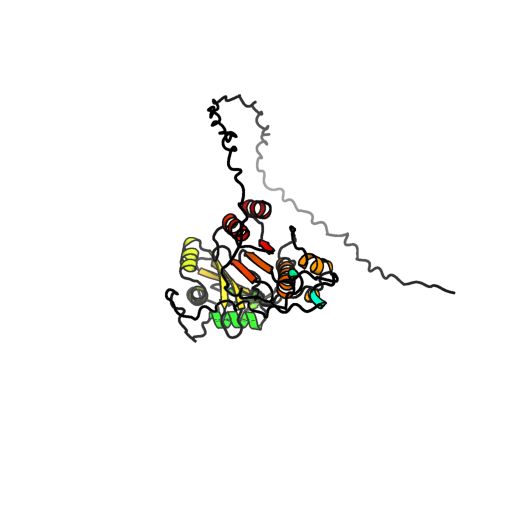M 1592 N N . GLU A 1 210 ? 16.739 -4.261 -7.858 1.00 95.75 210 GLU A N 1
ATOM 1593 C CA . GLU A 1 210 ? 15.299 -4.129 -7.668 1.00 95.75 210 GLU A CA 1
ATOM 1594 C C . GLU A 1 210 ? 14.992 -3.256 -6.444 1.00 95.75 210 GLU A C 1
ATOM 1596 O O . GLU A 1 210 ? 15.793 -3.184 -5.507 1.00 95.75 210 GLU A O 1
ATOM 1601 N N . VAL A 1 211 ? 13.849 -2.570 -6.461 1.00 92.88 211 VAL A N 1
ATOM 1602 C CA . VAL A 1 211 ? 13.351 -1.767 -5.341 1.00 92.88 211 VAL A CA 1
ATOM 1603 C C . VAL A 1 211 ? 11.824 -1.673 -5.375 1.00 92.88 211 VAL A C 1
ATOM 1605 O O . VAL A 1 211 ? 11.223 -1.449 -6.428 1.00 92.88 211 VAL A O 1
ATOM 1608 N N . ASP A 1 212 ? 11.204 -1.822 -4.205 1.00 89.06 212 ASP A N 1
ATOM 1609 C CA . ASP A 1 212 ? 9.793 -1.516 -3.971 1.00 89.06 212 ASP A CA 1
ATOM 1610 C C . ASP A 1 212 ? 9.646 -0.108 -3.372 1.00 89.06 212 ASP A C 1
ATOM 1612 O O . ASP A 1 212 ? 10.439 0.314 -2.520 1.00 89.06 212 ASP A O 1
ATOM 1616 N N . LEU A 1 213 ? 8.614 0.618 -3.803 1.00 87.69 213 LEU A N 1
ATOM 1617 C CA . LEU A 1 213 ? 8.234 1.911 -3.241 1.00 87.69 213 LEU A CA 1
ATOM 1618 C C . LEU A 1 213 ? 6.737 2.191 -3.402 1.00 87.69 213 LEU A C 1
ATOM 1620 O O . LEU A 1 213 ? 6.105 1.747 -4.365 1.00 87.69 213 LEU A O 1
ATOM 1624 N N . ALA A 1 214 ? 6.182 2.984 -2.491 1.00 85.25 214 ALA A N 1
ATOM 1625 C CA . ALA A 1 214 ? 4.930 3.683 -2.724 1.00 85.25 214 ALA A CA 1
ATOM 1626 C C . ALA A 1 214 ? 5.194 5.025 -3.424 1.00 85.25 214 ALA A C 1
ATOM 1628 O O . ALA A 1 214 ? 6.151 5.732 -3.117 1.00 85.25 214 ALA A O 1
ATOM 1629 N N . TYR A 1 215 ? 4.327 5.383 -4.367 1.00 87.94 215 TYR A N 1
ATOM 1630 C CA . TYR A 1 215 ? 4.377 6.648 -5.091 1.00 87.94 215 TYR A CA 1
ATOM 1631 C C . TYR A 1 215 ? 3.001 7.305 -5.088 1.00 87.94 215 TYR A C 1
ATOM 1633 O O . TYR A 1 215 ? 1.995 6.659 -5.392 1.00 87.94 215 TYR A O 1
ATOM 1641 N N . TYR A 1 216 ? 2.951 8.588 -4.738 1.00 87.44 216 TYR A N 1
ATOM 1642 C CA . TYR A 1 216 ? 1.736 9.391 -4.792 1.00 87.44 216 TYR A CA 1
ATOM 1643 C C . TYR A 1 216 ? 1.763 10.264 -6.044 1.00 87.44 216 TYR A C 1
ATOM 1645 O O . TYR A 1 216 ? 2.613 11.139 -6.183 1.00 87.44 216 TYR A O 1
ATOM 1653 N N . HIS A 1 217 ? 0.843 10.001 -6.969 1.00 88.44 217 HIS A N 1
ATOM 1654 C CA . HIS A 1 217 ? 0.658 10.813 -8.160 1.00 88.44 217 HIS A CA 1
ATOM 1655 C C . HIS A 1 217 ? -0.268 11.986 -7.827 1.00 88.44 217 HIS A C 1
ATOM 1657 O O . HIS A 1 217 ? -1.446 11.778 -7.541 1.00 88.44 217 HIS A O 1
ATOM 1663 N N . GLU A 1 218 ? 0.264 13.208 -7.882 1.00 83.50 218 GLU A N 1
ATOM 1664 C CA . GLU A 1 218 ? -0.436 14.465 -7.556 1.00 83.50 218 GLU A CA 1
ATOM 1665 C C . GLU A 1 218 ? -1.166 15.104 -8.756 1.00 83.50 218 GLU A C 1
ATOM 1667 O O . GLU A 1 218 ? -1.508 16.286 -8.722 1.00 83.50 218 GLU A O 1
ATOM 1672 N N . GLY A 1 219 ? -1.375 14.361 -9.848 1.00 78.19 219 GLY A N 1
ATOM 1673 C CA . GLY A 1 219 ? -2.051 14.878 -11.041 1.00 78.19 219 GLY A CA 1
ATOM 1674 C C . GLY A 1 219 ? -3.542 15.181 -10.836 1.00 78.19 219 GLY A C 1
ATOM 1675 O O . GLY A 1 219 ? -4.076 15.114 -9.731 1.00 78.19 219 GLY A O 1
ATOM 1676 N N . ASP A 1 220 ? -4.247 15.463 -11.939 1.00 79.44 220 ASP A N 1
ATOM 1677 C CA . ASP A 1 220 ? -5.690 15.785 -11.933 1.00 79.44 220 ASP A CA 1
ATOM 1678 C C . ASP A 1 220 ? -6.552 14.707 -11.248 1.00 79.44 220 ASP A C 1
ATOM 1680 O O . ASP A 1 220 ? -7.631 14.995 -10.726 1.00 79.44 220 ASP A O 1
ATOM 1684 N N . LEU A 1 221 ? -6.066 13.461 -11.251 1.00 81.19 221 LEU A N 1
ATOM 1685 C CA . LEU A 1 221 ? -6.638 12.330 -10.532 1.00 81.19 221 LEU A CA 1
ATOM 1686 C C . LEU A 1 221 ? -5.623 11.826 -9.496 1.00 81.19 221 LEU A C 1
ATOM 1688 O O . LEU A 1 221 ? -4.824 10.940 -9.811 1.00 81.19 221 LEU A O 1
ATOM 1692 N N . PRO A 1 222 ? -5.646 12.358 -8.259 1.00 83.94 222 PRO A N 1
ATOM 1693 C CA . PRO A 1 222 ? -4.724 11.931 -7.221 1.00 83.94 222 PRO A CA 1
ATOM 1694 C C . PRO A 1 222 ? -4.879 10.442 -6.928 1.00 83.94 222 PRO A C 1
ATOM 1696 O O . PRO A 1 222 ? -5.987 9.952 -6.690 1.00 83.94 222 PRO A O 1
ATOM 1699 N N . SER A 1 223 ? -3.782 9.695 -6.989 1.00 87.81 223 SER A N 1
ATOM 1700 C CA . SER A 1 223 ? -3.796 8.239 -6.824 1.00 87.81 223 SER A CA 1
ATOM 1701 C C . SER A 1 223 ? -2.462 7.734 -6.301 1.00 87.81 223 SER A C 1
ATOM 1703 O O . SER A 1 223 ? -1.409 8.302 -6.583 1.00 87.81 223 SER A O 1
ATOM 1705 N N . ARG A 1 224 ? -2.501 6.640 -5.538 1.00 86.56 224 ARG A N 1
ATOM 1706 C CA . ARG A 1 224 ? -1.293 5.963 -5.064 1.00 86.56 224 ARG A CA 1
ATOM 1707 C C . ARG A 1 224 ? -0.983 4.772 -5.947 1.00 86.56 224 ARG A C 1
ATOM 1709 O O . ARG A 1 224 ? -1.883 4.058 -6.383 1.00 86.56 224 ARG A O 1
ATOM 1716 N N . PHE A 1 225 ? 0.301 4.541 -6.155 1.00 90.25 225 PHE A N 1
ATOM 1717 C CA . PHE A 1 225 ? 0.814 3.381 -6.853 1.00 90.25 225 PHE A CA 1
ATOM 1718 C C . PHE A 1 225 ? 1.817 2.658 -5.970 1.00 90.25 225 PHE A C 1
ATOM 1720 O O . PHE A 1 225 ? 2.675 3.287 -5.353 1.00 90.25 225 PHE A O 1
ATOM 1727 N N . ARG A 1 226 ? 1.740 1.329 -5.954 1.00 89.00 226 ARG A N 1
ATOM 1728 C CA . ARG A 1 226 ? 2.864 0.497 -5.531 1.00 89.00 226 ARG A CA 1
ATOM 1729 C C . ARG A 1 226 ? 3.719 0.239 -6.756 1.00 89.00 226 ARG A C 1
ATOM 1731 O O . ARG A 1 226 ? 3.234 -0.336 -7.728 1.00 89.00 226 ARG A O 1
ATOM 1738 N N . ILE A 1 227 ? 4.971 0.650 -6.702 1.00 93.69 227 ILE A N 1
ATOM 1739 C CA . ILE A 1 227 ? 5.916 0.491 -7.795 1.00 93.69 227 ILE A CA 1
ATOM 1740 C C . ILE A 1 227 ? 6.941 -0.554 -7.382 1.00 93.69 227 ILE A C 1
ATOM 1742 O O . ILE A 1 227 ? 7.499 -0.491 -6.290 1.00 93.69 227 ILE A O 1
ATOM 1746 N N . ASN A 1 228 ? 7.194 -1.500 -8.276 1.00 95.44 228 ASN A N 1
ATOM 1747 C CA . ASN A 1 228 ? 8.379 -2.338 -8.238 1.00 95.44 228 ASN A CA 1
ATOM 1748 C C . ASN A 1 228 ? 9.225 -1.985 -9.462 1.00 95.44 228 ASN A C 1
ATOM 1750 O O . ASN A 1 228 ? 8.794 -2.223 -10.593 1.00 95.44 228 ASN A O 1
ATOM 1754 N N . ALA A 1 229 ? 10.389 -1.377 -9.242 1.00 97.19 229 ALA A N 1
ATOM 1755 C CA . ALA A 1 229 ? 11.364 -1.089 -10.289 1.00 97.19 229 ALA A CA 1
ATOM 1756 C C . ALA A 1 229 ? 12.487 -2.126 -10.223 1.00 97.19 229 ALA A C 1
ATOM 1758 O O . ALA A 1 229 ? 12.962 -2.457 -9.141 1.00 97.19 229 ALA A O 1
ATOM 1759 N N . TYR A 1 230 ? 12.907 -2.658 -11.368 1.00 98.00 230 TYR A N 1
ATOM 1760 C CA . TYR A 1 230 ? 13.859 -3.766 -11.448 1.00 98.00 230 TYR A CA 1
ATOM 1761 C C . TYR A 1 230 ? 14.615 -3.766 -12.779 1.00 98.00 230 TYR A C 1
ATOM 1763 O O . TYR A 1 230 ? 14.242 -3.082 -13.732 1.00 98.00 230 TYR A O 1
ATOM 1771 N N . TYR A 1 231 ? 15.687 -4.554 -12.868 1.00 97.25 231 TYR A N 1
ATOM 1772 C CA . TYR A 1 231 ? 16.405 -4.772 -14.126 1.00 97.25 231 TYR A CA 1
ATOM 1773 C C . TYR A 1 231 ? 16.000 -6.090 -14.794 1.00 97.25 231 TYR A C 1
ATOM 1775 O O . TYR A 1 231 ? 16.036 -7.155 -14.183 1.00 97.25 231 TYR A O 1
ATOM 1783 N N . THR A 1 232 ? 15.714 -6.046 -16.096 1.00 95.12 232 THR A N 1
ATOM 1784 C CA . THR A 1 232 ? 15.493 -7.228 -16.941 1.00 95.12 232 THR A CA 1
ATOM 1785 C C . THR A 1 232 ? 16.340 -7.143 -18.203 1.00 95.12 232 THR A C 1
ATOM 1787 O O . THR A 1 232 ? 16.393 -6.113 -18.867 1.00 95.12 232 THR A O 1
ATOM 1790 N N . MET A 1 233 ? 17.078 -8.210 -18.524 1.00 94.25 233 MET A N 1
ATOM 1791 C CA . MET A 1 233 ? 18.020 -8.233 -19.657 1.00 94.25 233 MET A CA 1
ATOM 1792 C C . MET A 1 233 ? 18.980 -7.021 -19.705 1.00 94.25 233 MET A C 1
ATOM 1794 O O . MET A 1 233 ? 19.384 -6.596 -20.783 1.00 94.25 233 MET A O 1
ATOM 1798 N N . LYS A 1 234 ? 19.385 -6.509 -18.531 1.00 93.88 234 LYS A N 1
ATOM 1799 C CA . LYS A 1 234 ? 20.210 -5.297 -18.330 1.00 93.88 234 LYS A CA 1
ATOM 1800 C C . LYS A 1 234 ? 19.519 -3.953 -18.607 1.00 93.88 234 LYS A C 1
ATOM 1802 O O . LYS A 1 2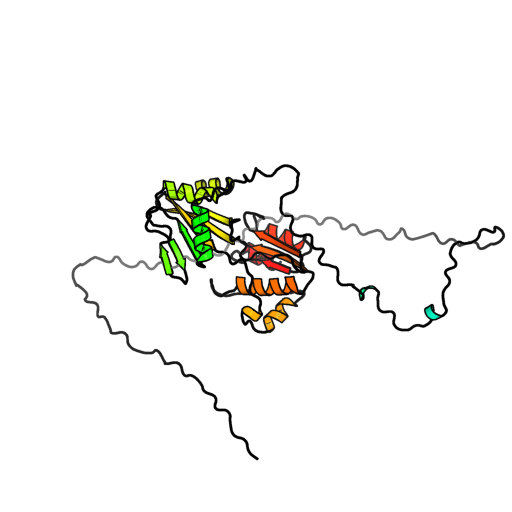34 ? 20.187 -2.936 -18.492 1.00 93.88 234 LYS A O 1
ATOM 1807 N N . ASN A 1 235 ? 18.224 -3.937 -18.903 1.00 96.19 235 ASN A N 1
ATOM 1808 C CA . ASN A 1 235 ? 17.435 -2.716 -19.064 1.00 96.19 235 ASN A CA 1
ATOM 1809 C C . ASN A 1 235 ? 16.553 -2.486 -17.834 1.00 96.19 235 ASN A C 1
ATOM 1811 O O . ASN A 1 235 ? 16.134 -3.451 -17.188 1.00 96.19 235 ASN A O 1
ATOM 1815 N N . MET A 1 236 ? 16.255 -1.225 -17.529 1.00 97.06 236 MET A N 1
ATOM 1816 C CA . MET A 1 236 ? 15.320 -0.870 -16.465 1.00 97.06 236 MET A CA 1
ATOM 1817 C C . MET A 1 236 ? 13.881 -1.221 -16.870 1.00 97.06 236 MET A C 1
ATOM 1819 O O . MET A 1 236 ? 13.483 -1.076 -18.028 1.00 97.06 236 MET A O 1
ATOM 1823 N N . ALA A 1 237 ? 13.105 -1.711 -15.912 1.00 98.06 237 ALA A N 1
ATOM 1824 C CA . ALA A 1 237 ? 11.687 -1.993 -16.045 1.00 98.06 237 ALA A CA 1
ATOM 1825 C C . ALA A 1 237 ? 10.969 -1.644 -14.740 1.00 98.06 237 ALA A C 1
ATOM 1827 O O . ALA A 1 237 ? 11.579 -1.601 -13.672 1.00 98.06 237 ALA A O 1
ATOM 1828 N N . ALA A 1 238 ? 9.669 -1.389 -14.829 1.00 97.88 238 ALA A N 1
ATOM 1829 C CA . ALA A 1 238 ? 8.848 -1.130 -13.662 1.00 97.88 238 ALA A CA 1
ATOM 1830 C C . ALA A 1 238 ? 7.430 -1.667 -13.844 1.00 97.88 238 ALA A C 1
ATOM 1832 O O . ALA A 1 238 ? 6.848 -1.611 -14.931 1.00 97.88 238 ALA A O 1
ATOM 1833 N N . ALA A 1 239 ? 6.872 -2.170 -12.749 1.00 97.44 239 ALA A N 1
ATOM 1834 C CA . ALA A 1 239 ? 5.464 -2.501 -12.624 1.00 97.44 239 ALA A CA 1
ATOM 1835 C C . ALA A 1 239 ? 4.828 -1.561 -11.597 1.00 97.44 239 ALA A C 1
ATOM 1837 O O . ALA A 1 239 ? 5.284 -1.478 -10.459 1.00 97.44 239 ALA A O 1
ATOM 1838 N N . PHE A 1 240 ? 3.772 -0.870 -12.006 1.00 96.25 240 PHE A N 1
ATOM 1839 C CA . PHE A 1 240 ? 3.002 0.062 -11.197 1.00 96.25 240 PHE A CA 1
ATOM 1840 C C . PHE A 1 240 ? 1.646 -0.574 -10.930 1.00 96.25 240 PHE A C 1
ATOM 1842 O O . PHE A 1 240 ? 0.917 -0.870 -11.869 1.00 96.25 240 PHE A O 1
ATOM 1849 N N . ARG A 1 241 ? 1.281 -0.772 -9.671 1.00 92.81 241 ARG A N 1
ATOM 1850 C CA . ARG A 1 241 ? -0.047 -1.240 -9.278 1.00 92.81 241 ARG A CA 1
ATOM 1851 C C . ARG A 1 241 ? -0.846 -0.083 -8.718 1.00 92.81 241 ARG A C 1
ATOM 1853 O O . ARG A 1 241 ? -0.400 0.536 -7.754 1.00 92.81 241 ARG A O 1
ATOM 1860 N N . LEU A 1 242 ? -2.019 0.175 -9.288 1.00 90.31 242 LEU A N 1
ATOM 1861 C CA . LEU A 1 242 ? -2.926 1.195 -8.774 1.00 90.31 242 LEU A CA 1
ATOM 1862 C C . LEU A 1 242 ? -3.478 0.752 -7.414 1.00 90.31 242 LEU A C 1
ATOM 1864 O O . LEU A 1 242 ? -4.056 -0.328 -7.282 1.00 90.31 242 LEU A O 1
ATOM 1868 N N . ILE A 1 243 ? -3.300 1.601 -6.407 1.00 85.06 243 ILE A N 1
ATO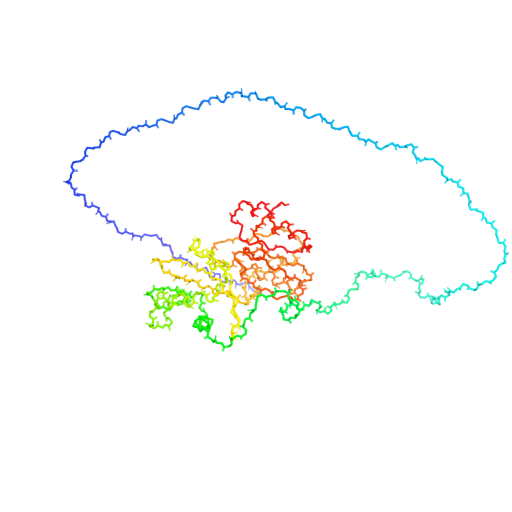M 1869 C CA . ILE A 1 243 ? -3.830 1.396 -5.065 1.00 85.06 243 ILE A CA 1
ATOM 1870 C C . ILE A 1 243 ? -5.189 2.107 -4.975 1.00 85.06 243 ILE A C 1
ATOM 1872 O O . ILE A 1 243 ? -5.253 3.324 -5.175 1.00 85.06 243 ILE A O 1
ATOM 1876 N N . PRO A 1 244 ? -6.289 1.392 -4.675 1.00 75.06 244 PRO A N 1
ATOM 1877 C CA . PRO A 1 244 ? -7.605 2.007 -4.555 1.00 75.06 244 PRO A CA 1
ATOM 1878 C C . PRO A 1 244 ? -7.631 3.094 -3.473 1.00 75.06 244 PRO A C 1
ATOM 1880 O O . PRO A 1 244 ? -7.353 2.831 -2.306 1.00 75.06 244 PRO A O 1
ATOM 1883 N N . SER A 1 245 ? -8.034 4.311 -3.841 1.00 74.19 245 SER A N 1
ATOM 1884 C CA . SER A 1 245 ? -8.130 5.438 -2.902 1.00 74.19 245 SER A CA 1
ATOM 1885 C C . SER A 1 245 ? -9.340 5.342 -1.970 1.00 74.19 245 SER A C 1
ATOM 1887 O O . SER A 1 245 ? -9.296 5.782 -0.824 1.00 74.19 245 SER A O 1
ATOM 1889 N N . ARG A 1 246 ? -10.443 4.750 -2.442 1.00 84.00 246 ARG A N 1
ATOM 1890 C CA . ARG A 1 246 ? -11.695 4.665 -1.687 1.00 84.00 246 ARG A CA 1
ATOM 1891 C C . ARG A 1 246 ? -11.814 3.343 -0.933 1.00 84.00 246 ARG A C 1
ATOM 1893 O O . ARG A 1 246 ? -11.984 2.285 -1.538 1.00 84.00 246 ARG A O 1
ATOM 1900 N N . VAL A 1 247 ? -11.872 3.427 0.393 1.00 90.31 247 VAL A N 1
ATOM 1901 C CA . VAL A 1 247 ? -12.288 2.310 1.249 1.00 90.31 247 VAL A CA 1
ATOM 1902 C C . VAL A 1 247 ? -13.799 2.091 1.105 1.00 90.31 247 VAL A C 1
ATOM 1904 O O . VAL A 1 247 ? -14.590 3.016 1.303 1.00 90.31 247 VAL A O 1
ATOM 1907 N N . ARG A 1 248 ? -14.209 0.871 0.740 1.00 91.88 248 ARG A N 1
ATOM 1908 C CA . ARG A 1 248 ? -15.627 0.467 0.703 1.00 91.88 248 ARG A CA 1
ATOM 1909 C C . ARG A 1 248 ? -16.136 0.200 2.116 1.00 91.88 248 ARG A C 1
ATOM 1911 O O . ARG A 1 248 ? -15.394 -0.332 2.939 1.00 91.88 248 ARG A O 1
ATOM 1918 N N . THR A 1 249 ? -17.393 0.536 2.396 1.00 95.00 249 THR A N 1
ATOM 1919 C CA . THR A 1 249 ? -18.000 0.232 3.704 1.00 95.00 249 THR A CA 1
ATOM 1920 C C . THR A 1 249 ? -18.323 -1.259 3.840 1.00 95.00 249 THR A C 1
ATOM 1922 O O . THR A 1 249 ? -18.395 -1.986 2.848 1.00 95.00 249 THR A O 1
ATOM 1925 N N . LEU A 1 250 ? -18.558 -1.729 5.071 1.00 96.88 250 LEU A N 1
ATOM 1926 C CA . LEU A 1 250 ? -18.993 -3.111 5.322 1.00 96.88 250 LEU A CA 1
ATOM 1927 C C . LEU A 1 250 ? -20.284 -3.462 4.557 1.00 96.88 250 LEU A C 1
ATOM 1929 O O . LEU A 1 250 ? -20.378 -4.554 3.992 1.00 96.88 250 LEU A O 1
ATOM 1933 N N . ASP A 1 251 ? -21.223 -2.513 4.466 1.00 95.88 251 ASP A N 1
ATOM 1934 C CA . ASP A 1 251 ? -22.475 -2.661 3.713 1.00 95.88 251 ASP A CA 1
ATOM 1935 C C . ASP A 1 251 ? -22.235 -2.790 2.202 1.00 95.88 251 ASP A C 1
ATOM 1937 O O . ASP A 1 251 ? -22.826 -3.647 1.548 1.00 95.88 251 ASP A O 1
ATOM 1941 N N . GLU A 1 252 ? -21.340 -1.971 1.635 1.00 95.12 252 GLU A N 1
ATOM 1942 C CA . GLU A 1 252 ? -20.993 -2.020 0.205 1.00 95.12 252 GLU A CA 1
ATOM 1943 C C . GLU A 1 252 ? -20.284 -3.317 -0.191 1.00 95.12 252 GLU A C 1
ATOM 1945 O O . GLU A 1 252 ? -20.351 -3.739 -1.346 1.00 95.12 252 GLU A O 1
ATOM 1950 N N . LEU A 1 253 ? -19.594 -3.948 0.760 1.00 95.00 253 LEU A N 1
ATOM 1951 C CA . LEU A 1 253 ? -18.969 -5.257 0.588 1.00 95.00 253 LEU A CA 1
ATOM 1952 C C . LEU A 1 253 ? -19.941 -6.421 0.828 1.00 95.00 253 LEU A C 1
ATOM 1954 O O . LEU A 1 253 ? -19.545 -7.574 0.657 1.00 95.00 253 LEU A O 1
ATOM 1958 N N . PHE A 1 254 ? -21.189 -6.140 1.218 1.00 96.25 254 PHE A N 1
ATOM 1959 C CA . PHE A 1 254 ? -22.194 -7.136 1.596 1.00 96.25 254 PHE A CA 1
ATOM 1960 C C . PHE A 1 254 ? -21.695 -8.103 2.684 1.00 96.25 254 PHE A C 1
ATOM 1962 O O . PHE A 1 254 ? -22.030 -9.293 2.683 1.00 96.25 254 PHE A O 1
ATOM 1969 N N . LEU A 1 255 ? -20.871 -7.604 3.612 1.00 96.31 255 LEU A N 1
ATOM 1970 C CA . LEU A 1 255 ? -20.332 -8.422 4.692 1.00 96.31 255 LEU A CA 1
ATOM 1971 C C . LEU A 1 255 ? -21.406 -8.686 5.764 1.00 96.31 255 LEU A C 1
ATOM 1973 O O . LEU A 1 255 ? -22.202 -7.802 6.078 1.00 96.31 255 LEU A O 1
ATOM 1977 N N . PRO A 1 256 ? -21.458 -9.895 6.357 1.00 96.75 256 PRO A N 1
ATOM 1978 C CA . PRO A 1 256 ? -22.431 -10.212 7.398 1.00 96.75 256 PRO A CA 1
ATOM 1979 C C . PRO A 1 256 ? -22.340 -9.283 8.618 1.00 96.75 256 PRO A C 1
ATOM 1981 O O . PRO A 1 256 ? -21.266 -8.805 8.975 1.00 96.75 256 PRO A O 1
ATOM 1984 N N . ASN A 1 257 ? -23.445 -9.133 9.358 1.00 96.19 257 ASN A N 1
ATOM 1985 C CA . ASN A 1 257 ? -23.520 -8.191 10.485 1.00 96.19 257 ASN A CA 1
ATOM 1986 C C . ASN A 1 257 ? -22.464 -8.414 11.589 1.00 96.19 257 ASN A C 1
ATOM 1988 O O . ASN A 1 257 ? -22.150 -7.499 12.345 1.00 96.19 257 ASN A O 1
ATOM 1992 N N . ILE A 1 258 ? -21.887 -9.616 11.680 1.00 97.12 258 ILE A N 1
ATOM 1993 C CA . ILE A 1 258 ? -20.794 -9.906 12.614 1.00 97.12 258 ILE A CA 1
ATOM 1994 C C . ILE A 1 258 ? -19.603 -8.951 12.445 1.00 97.12 258 ILE A C 1
ATOM 1996 O O . ILE A 1 258 ? -18.966 -8.617 13.437 1.00 97.12 258 ILE A O 1
ATOM 2000 N N . TYR A 1 259 ? -19.330 -8.453 11.234 1.00 97.00 259 TYR A N 1
ATOM 2001 C CA . TYR A 1 259 ? -18.224 -7.523 10.991 1.00 97.00 259 TYR A CA 1
ATOM 2002 C C . TYR A 1 259 ? -18.455 -6.149 11.642 1.00 97.00 259 TYR A C 1
ATOM 2004 O O . TYR A 1 259 ? -17.505 -5.571 12.169 1.00 97.00 259 TYR A O 1
ATOM 2012 N N . HIS A 1 260 ? -19.707 -5.682 11.722 1.00 97.19 260 HIS A N 1
ATOM 2013 C CA . HIS A 1 260 ? -20.045 -4.479 12.493 1.00 97.19 260 HIS A CA 1
ATOM 2014 C C . HIS A 1 260 ? -19.832 -4.686 13.997 1.00 97.19 260 HIS A C 1
ATOM 2016 O O . HIS A 1 260 ? -19.428 -3.782 14.727 1.00 97.19 260 HIS A O 1
ATOM 2022 N N . GLU A 1 261 ? -20.094 -5.895 14.498 1.00 96.56 261 GLU A N 1
ATOM 2023 C CA . GLU A 1 261 ? -19.832 -6.222 15.903 1.00 96.56 261 GLU A CA 1
ATOM 2024 C C . GLU A 1 261 ? -18.326 -6.294 16.198 1.00 96.56 261 GLU A C 1
ATOM 2026 O O . GLU A 1 261 ? -17.892 -5.829 17.253 1.00 96.56 261 GLU A O 1
ATOM 2031 N N . LEU A 1 262 ? -17.512 -6.785 15.252 1.00 96.19 262 LEU A N 1
ATOM 2032 C CA . LEU A 1 262 ? -16.049 -6.772 15.368 1.00 96.19 262 LEU A CA 1
ATOM 2033 C C . LEU A 1 262 ? -15.498 -5.344 15.500 1.00 96.19 262 LEU A C 1
ATOM 2035 O O . LEU A 1 262 ? -14.651 -5.103 16.359 1.00 96.19 262 LEU A O 1
ATOM 2039 N N . ALA A 1 263 ? -16.023 -4.382 14.733 1.00 96.25 263 ALA A N 1
ATOM 2040 C CA . ALA A 1 263 ? -15.623 -2.973 14.820 1.00 96.25 263 ALA A CA 1
ATOM 2041 C C . ALA A 1 263 ? -15.936 -2.328 16.191 1.00 96.25 263 ALA A C 1
ATOM 2043 O O . ALA A 1 263 ? -15.313 -1.340 16.590 1.00 96.25 263 ALA A O 1
ATOM 2044 N N . LYS A 1 264 ? -16.884 -2.885 16.956 1.00 95.88 264 LYS A N 1
ATOM 2045 C CA . LYS A 1 264 ? -17.270 -2.375 18.285 1.00 95.88 264 LYS A CA 1
ATOM 2046 C C . LYS A 1 264 ? -16.395 -2.906 19.421 1.00 95.88 264 LYS A C 1
ATOM 2048 O O . LYS A 1 264 ? -16.452 -2.343 20.524 1.00 95.88 264 LYS A O 1
ATOM 2053 N N . LEU A 1 265 ? -15.605 -3.957 19.180 1.00 95.56 265 LEU A N 1
ATOM 2054 C CA . LEU A 1 265 ? -14.728 -4.548 20.189 1.00 95.56 265 LEU A CA 1
ATOM 2055 C C . LEU A 1 265 ? -13.743 -3.501 20.731 1.00 95.56 265 LEU A C 1
ATOM 2057 O O . LEU A 1 265 ? -13.187 -2.689 19.995 1.00 95.56 265 LEU A O 1
ATOM 2061 N N . LYS A 1 266 ? -13.556 -3.496 22.055 1.00 91.94 266 LYS A N 1
ATOM 2062 C CA . LYS A 1 266 ? -12.635 -2.572 22.746 1.00 91.94 266 LYS A CA 1
ATOM 2063 C C . LYS A 1 266 ? -11.247 -3.156 22.970 1.00 91.94 266 LYS A C 1
ATOM 2065 O O . LYS A 1 266 ? -10.323 -2.411 23.251 1.00 91.94 266 LYS A O 1
ATOM 2070 N N . GLN A 1 267 ? -11.139 -4.475 22.897 1.00 92.69 267 GLN A N 1
ATOM 2071 C CA . GLN A 1 267 ? -9.919 -5.242 23.101 1.00 92.69 267 GLN A CA 1
ATOM 2072 C C . GLN A 1 267 ? -10.098 -6.619 22.464 1.00 92.69 267 GLN A C 1
ATOM 2074 O O . GLN A 1 267 ? -11.225 -7.112 22.356 1.00 92.69 267 GLN A O 1
ATOM 2079 N N . GLY A 1 268 ? -8.992 -7.245 22.083 1.00 92.69 268 GLY A N 1
ATOM 2080 C CA . GLY A 1 268 ? -8.972 -8.574 21.487 1.00 92.69 268 GLY A CA 1
ATOM 2081 C C . GLY A 1 268 ? -7.935 -8.671 20.379 1.00 92.69 268 GLY A C 1
ATOM 2082 O O . GLY A 1 268 ? -7.270 -7.693 20.047 1.00 92.69 268 GLY A O 1
ATOM 2083 N N . PHE A 1 269 ? -7.824 -9.864 19.808 1.00 92.94 269 PHE A N 1
ATOM 2084 C CA . PHE A 1 269 ? -6.947 -10.148 18.681 1.00 92.94 269 PHE A CA 1
ATOM 2085 C C . PHE A 1 269 ? -7.793 -10.725 17.547 1.00 92.94 269 PHE A C 1
ATOM 2087 O O . PHE A 1 269 ? -8.438 -11.761 17.720 1.00 92.94 269 PHE A O 1
ATOM 2094 N N . ILE A 1 270 ? -7.835 -10.029 16.411 1.00 93.38 270 ILE A N 1
ATOM 2095 C CA . ILE A 1 270 ? -8.615 -10.425 15.235 1.00 93.38 270 ILE A CA 1
ATOM 2096 C C . ILE A 1 270 ? -7.637 -10.841 14.146 1.00 93.38 270 ILE A C 1
ATOM 2098 O O . ILE A 1 270 ? -6.765 -10.066 13.765 1.00 93.38 270 ILE A O 1
ATOM 2102 N N . LEU A 1 271 ? -7.815 -12.052 13.620 1.00 93.94 271 LEU A N 1
ATOM 2103 C CA . LEU A 1 271 ? -7.026 -12.561 12.509 1.00 93.94 271 LEU A CA 1
ATOM 2104 C C . LEU A 1 271 ? -7.911 -12.708 11.271 1.00 93.94 271 LEU A C 1
ATOM 2106 O O . LEU A 1 271 ? -8.886 -13.460 11.285 1.00 93.94 271 LEU A O 1
ATOM 2110 N N . VAL A 1 272 ? -7.545 -12.019 10.192 1.00 93.62 272 VAL A N 1
ATOM 2111 C CA . VAL A 1 272 ? -8.195 -12.156 8.884 1.00 93.62 272 VAL A CA 1
ATOM 2112 C C . VAL A 1 272 ? -7.270 -12.953 7.974 1.00 93.62 272 VAL A C 1
ATOM 2114 O O . VAL A 1 272 ? -6.171 -12.512 7.645 1.00 93.62 272 VAL A O 1
ATOM 2117 N N . THR A 1 273 ? -7.704 -14.146 7.575 1.00 93.69 273 THR A N 1
ATOM 2118 C CA . THR A 1 273 ? -6.900 -15.086 6.782 1.00 93.69 273 THR A CA 1
ATOM 2119 C C . THR A 1 273 ? -7.528 -15.354 5.419 1.00 93.69 273 THR A C 1
ATOM 2121 O O . THR A 1 273 ? -8.680 -15.011 5.159 1.00 93.69 273 THR A O 1
ATOM 2124 N N . GLY A 1 274 ? -6.743 -15.948 4.522 1.00 91.75 274 GLY A N 1
ATOM 2125 C CA . GLY A 1 274 ? -7.173 -16.320 3.177 1.00 91.75 274 GLY A CA 1
ATOM 2126 C C . GLY A 1 274 ? -6.062 -16.141 2.137 1.00 91.75 274 GLY A C 1
ATOM 2127 O O . GLY A 1 274 ? -5.073 -15.448 2.405 1.00 91.75 274 GLY A O 1
ATOM 2128 N N . PRO A 1 275 ? -6.202 -16.726 0.937 1.00 87.94 275 PRO A N 1
ATOM 2129 C CA . PRO A 1 275 ? -5.206 -16.590 -0.121 1.00 87.94 275 PRO A CA 1
ATOM 2130 C C . PRO A 1 275 ? -5.072 -15.142 -0.622 1.00 87.94 275 PRO A C 1
ATOM 2132 O O . PRO A 1 275 ? -5.875 -14.254 -0.303 1.00 87.94 275 PRO A O 1
ATOM 2135 N N . THR A 1 276 ? -4.033 -14.873 -1.408 1.00 80.19 276 THR A N 1
ATOM 2136 C CA . THR A 1 276 ? -3.848 -13.581 -2.086 1.00 80.19 276 THR A CA 1
ATOM 2137 C C . THR A 1 276 ? -5.060 -13.258 -2.966 1.00 80.19 276 THR A C 1
ATOM 2139 O O . THR A 1 276 ? -5.683 -14.154 -3.533 1.00 80.19 276 THR A O 1
ATOM 2142 N N . GLY A 1 277 ? -5.460 -11.985 -3.012 1.00 79.19 277 GLY A N 1
ATOM 2143 C CA . GLY A 1 277 ? -6.594 -11.525 -3.826 1.00 79.19 277 GLY A CA 1
ATOM 2144 C C . GLY A 1 277 ? -7.996 -11.818 -3.271 1.00 79.19 277 GLY A C 1
ATOM 2145 O O . GLY A 1 277 ? -8.972 -11.404 -3.878 1.00 79.19 277 GLY A O 1
ATOM 2146 N N . HIS A 1 278 ? -8.138 -12.463 -2.107 1.00 86.25 278 HIS A N 1
ATOM 2147 C CA . HIS A 1 278 ? -9.454 -12.815 -1.539 1.00 86.25 278 HIS A CA 1
ATOM 2148 C C . HIS A 1 278 ? -10.072 -11.716 -0.648 1.00 86.25 278 HIS A C 1
ATOM 2150 O O . HIS A 1 278 ? -10.872 -12.002 0.237 1.00 86.25 278 HIS A O 1
ATOM 2156 N N . GLY A 1 279 ? -9.677 -10.451 -0.830 1.00 89.19 279 GLY A N 1
ATOM 2157 C CA . GLY A 1 279 ? -10.316 -9.311 -0.154 1.00 89.19 279 GLY A CA 1
ATOM 2158 C C . GLY A 1 279 ? -9.974 -9.118 1.330 1.00 89.19 279 GLY A C 1
ATOM 2159 O O . GLY A 1 279 ? -10.697 -8.405 2.024 1.00 89.19 279 GLY A O 1
ATOM 2160 N N . LYS A 1 280 ? -8.879 -9.708 1.835 1.00 93.56 280 LYS A N 1
ATOM 2161 C CA . LYS A 1 280 ? -8.434 -9.545 3.237 1.00 93.56 280 LYS A CA 1
ATOM 2162 C C . LYS A 1 280 ? -8.208 -8.079 3.613 1.00 93.56 280 LYS A C 1
ATOM 2164 O O . LYS A 1 280 ? -8.844 -7.584 4.537 1.00 93.56 280 LYS A O 1
ATOM 2169 N N . SER A 1 281 ? -7.341 -7.391 2.868 1.00 90.88 281 SER A N 1
ATOM 2170 C CA . SER A 1 281 ? -7.005 -5.986 3.113 1.00 90.88 281 SER A CA 1
ATOM 2171 C C . SER A 1 281 ? -8.237 -5.096 2.959 1.00 90.88 281 SER A C 1
ATOM 2173 O O . SER A 1 281 ? -8.476 -4.242 3.799 1.00 90.88 281 SER A O 1
ATOM 2175 N N . THR A 1 282 ? -9.091 -5.367 1.965 1.00 92.75 282 THR A N 1
ATOM 2176 C CA . THR A 1 282 ? -10.370 -4.662 1.774 1.00 92.75 282 THR A CA 1
ATOM 2177 C C . THR A 1 282 ? -11.315 -4.842 2.966 1.00 92.75 282 THR A C 1
ATOM 2179 O O . THR A 1 282 ? -11.942 -3.884 3.406 1.00 92.75 282 THR A O 1
ATOM 2182 N N . THR A 1 283 ? -11.396 -6.054 3.519 1.00 95.69 283 THR A N 1
ATOM 2183 C CA . THR A 1 283 ? -12.228 -6.359 4.693 1.00 95.69 283 THR A CA 1
ATOM 2184 C C . THR A 1 283 ? -11.703 -5.653 5.943 1.00 95.69 283 THR A C 1
ATOM 2186 O O . THR A 1 283 ? -12.476 -5.034 6.670 1.00 95.69 283 THR A O 1
ATOM 2189 N N . LEU A 1 284 ? -10.389 -5.711 6.183 1.00 95.94 284 LEU A N 1
ATOM 2190 C CA . LEU A 1 284 ? -9.746 -5.005 7.294 1.00 95.94 284 LEU A CA 1
ATOM 2191 C C . LEU A 1 284 ? -9.928 -3.493 7.172 1.00 95.94 284 LEU A C 1
ATOM 2193 O O . LEU A 1 284 ? -10.301 -2.848 8.149 1.00 95.94 284 LEU A O 1
ATOM 2197 N N . ALA A 1 285 ? -9.741 -2.943 5.972 1.00 95.00 285 ALA A N 1
ATOM 2198 C CA . ALA A 1 285 ? -9.922 -1.524 5.727 1.00 95.00 285 ALA A CA 1
ATOM 2199 C C . ALA A 1 285 ? -11.361 -1.078 6.007 1.00 95.00 285 ALA A C 1
ATOM 2201 O O . ALA A 1 285 ? -11.565 -0.072 6.679 1.00 95.00 285 ALA A O 1
ATOM 2202 N N . ALA A 1 286 ? -12.360 -1.861 5.592 1.00 96.81 286 ALA A N 1
ATOM 2203 C CA . ALA A 1 286 ? -13.761 -1.570 5.883 1.00 96.81 286 ALA A CA 1
ATOM 2204 C C . ALA A 1 286 ? -14.078 -1.596 7.392 1.00 96.81 286 ALA A C 1
ATOM 2206 O O . ALA A 1 286 ? -14.820 -0.742 7.878 1.00 96.81 286 ALA A O 1
ATOM 2207 N N . ILE A 1 287 ? -13.485 -2.529 8.151 1.00 97.31 287 ILE A N 1
ATOM 2208 C CA . ILE A 1 287 ? -13.610 -2.563 9.619 1.00 97.31 287 ILE A CA 1
ATOM 2209 C C . ILE A 1 287 ? -12.969 -1.316 10.246 1.00 97.31 287 ILE A C 1
ATOM 2211 O O . ILE A 1 287 ? -13.587 -0.663 11.088 1.00 97.31 287 ILE A O 1
ATOM 2215 N N . LEU A 1 288 ? -11.740 -0.971 9.848 1.00 97.00 288 LEU A N 1
ATOM 2216 C CA . LEU A 1 288 ? -11.037 0.208 10.364 1.00 97.00 288 LEU A CA 1
ATOM 2217 C C . LEU A 1 288 ? -11.776 1.502 10.030 1.00 97.00 288 LEU A C 1
ATOM 2219 O O . LEU A 1 288 ? -11.864 2.387 10.877 1.00 97.00 288 LEU A O 1
ATOM 2223 N N . GLU A 1 289 ? -12.367 1.591 8.843 1.00 96.94 289 GLU A N 1
ATOM 2224 C CA . GLU A 1 289 ? -13.156 2.741 8.417 1.00 96.94 289 GLU A CA 1
ATOM 2225 C C . GLU A 1 289 ? -14.461 2.887 9.220 1.00 96.94 289 GLU A C 1
ATOM 2227 O O . GLU A 1 289 ? -14.856 3.996 9.597 1.00 96.94 289 GLU A O 1
ATOM 2232 N N . GLU A 1 290 ? -15.108 1.779 9.588 1.00 97.75 290 GLU A N 1
ATOM 2233 C CA . GLU A 1 290 ? -16.227 1.827 10.531 1.00 97.75 290 GLU A CA 1
ATOM 2234 C C . GLU A 1 290 ? -15.781 2.335 11.912 1.00 97.75 290 GLU A C 1
ATOM 2236 O O . GLU A 1 290 ? -16.451 3.178 12.518 1.00 97.75 290 GLU A O 1
ATOM 2241 N N . ILE A 1 291 ? -14.619 1.902 12.407 1.00 97.69 291 ILE A N 1
ATOM 2242 C CA . ILE A 1 291 ? -14.061 2.427 13.661 1.00 97.69 291 ILE A CA 1
ATOM 2243 C C . ILE A 1 291 ? -13.762 3.926 13.523 1.00 97.69 291 ILE A C 1
ATOM 2245 O O . ILE A 1 291 ? -14.151 4.703 14.397 1.00 97.69 291 ILE A O 1
ATOM 2249 N N . ASN A 1 292 ? -13.129 4.337 12.421 1.00 97.19 292 ASN A N 1
ATOM 2250 C CA . ASN A 1 292 ? -12.772 5.720 12.104 1.00 97.19 292 ASN A CA 1
ATOM 2251 C C . ASN A 1 292 ? -13.985 6.654 12.069 1.00 97.19 292 ASN A C 1
ATOM 2253 O O . ASN A 1 292 ? -13.897 7.817 12.457 1.00 97.19 292 ASN A O 1
ATOM 2257 N N . THR A 1 293 ? -15.138 6.164 11.627 1.00 96.50 293 THR A N 1
ATOM 2258 C CA . THR A 1 293 ? -16.362 6.968 11.529 1.00 96.50 293 THR A CA 1
ATOM 2259 C C . THR A 1 293 ? -17.183 6.966 12.820 1.00 96.50 293 THR A C 1
ATOM 2261 O O . THR A 1 293 ? -17.827 7.969 13.147 1.00 96.50 293 THR A O 1
ATOM 2264 N N . THR A 1 294 ? -17.147 5.882 13.599 1.00 96.50 294 THR A N 1
ATOM 2265 C CA . THR A 1 294 ? -18.054 5.681 14.741 1.00 96.50 294 THR A CA 1
ATOM 2266 C C . THR A 1 294 ? -17.413 5.921 16.108 1.00 96.50 294 THR A C 1
ATOM 2268 O O . THR A 1 294 ? -18.118 6.310 17.051 1.00 96.50 294 THR A O 1
ATOM 2271 N N . ARG A 1 295 ? -16.088 5.792 16.249 1.00 95.56 295 ARG A N 1
ATOM 2272 C CA . ARG A 1 295 ? -15.365 5.904 17.527 1.00 95.56 295 ARG A CA 1
ATOM 2273 C C . ARG A 1 295 ? -14.339 7.040 17.499 1.00 95.56 295 ARG A C 1
ATOM 2275 O O . ARG A 1 295 ? -13.783 7.352 16.466 1.00 95.56 295 ARG A O 1
ATOM 2282 N N . PHE A 1 296 ? -14.135 7.702 18.641 1.00 96.25 296 PHE A N 1
ATOM 2283 C CA . PHE A 1 296 ? -12.972 8.575 18.839 1.00 96.25 296 PHE A CA 1
ATOM 2284 C C . PHE A 1 296 ? -11.873 7.685 19.416 1.00 96.25 296 PHE A C 1
ATOM 2286 O O . PHE A 1 296 ? -11.907 7.403 20.614 1.00 96.25 296 PHE A O 1
ATOM 2293 N N . ALA A 1 297 ? -11.044 7.127 18.539 1.00 96.25 297 ALA A N 1
ATOM 2294 C CA . ALA A 1 297 ? -9.984 6.181 18.868 1.00 96.25 297 ALA A CA 1
ATOM 2295 C C . ALA A 1 297 ? -8.663 6.613 18.232 1.00 96.25 297 ALA A C 1
ATOM 2297 O O . ALA A 1 297 ? -8.673 7.350 17.248 1.00 96.25 297 ALA A O 1
ATOM 2298 N N . HIS A 1 298 ? -7.551 6.128 18.765 1.00 97.44 298 HIS A N 1
ATOM 2299 C CA . HIS A 1 298 ? -6.260 6.182 18.098 1.00 97.44 298 HIS A CA 1
ATOM 2300 C C . HIS A 1 298 ? -5.991 4.866 17.353 1.00 97.44 298 HIS A C 1
ATOM 2302 O O . HIS A 1 298 ? -5.883 3.803 17.966 1.00 97.44 298 HIS A O 1
ATOM 2308 N N . ILE A 1 299 ? -5.938 4.924 16.024 1.00 97.75 299 ILE A N 1
ATOM 2309 C CA . ILE A 1 299 ? -5.666 3.783 15.149 1.00 97.75 299 ILE A CA 1
ATOM 2310 C C . ILE A 1 299 ? -4.233 3.911 14.637 1.00 97.75 299 ILE A C 1
ATOM 2312 O O . ILE A 1 299 ? -3.912 4.890 13.973 1.00 97.75 299 ILE A O 1
ATOM 2316 N N . VAL A 1 300 ? -3.399 2.909 14.900 1.00 97.31 300 VAL A N 1
ATOM 2317 C CA . VAL A 1 300 ? -2.045 2.817 14.343 1.00 97.31 300 VAL A CA 1
ATOM 2318 C C . VAL A 1 300 ? -2.001 1.655 13.360 1.00 97.31 300 VAL A C 1
ATOM 2320 O O . VAL A 1 300 ? -2.420 0.547 13.690 1.00 97.31 300 VAL A O 1
ATOM 2323 N N . THR A 1 301 ? -1.492 1.882 12.156 1.00 96.12 301 THR A N 1
ATOM 2324 C CA . THR A 1 301 ? -1.269 0.818 11.166 1.00 96.12 301 THR A CA 1
ATOM 2325 C C . THR A 1 301 ? 0.220 0.693 10.867 1.00 96.12 301 THR A C 1
ATOM 2327 O O . THR A 1 301 ? 0.932 1.695 10.820 1.00 96.12 301 THR A O 1
ATOM 2330 N N . ILE A 1 302 ? 0.703 -0.540 10.730 1.00 94.38 302 ILE A N 1
ATOM 2331 C CA . ILE A 1 302 ? 2.070 -0.847 10.302 1.00 94.38 302 ILE A CA 1
ATOM 2332 C C . ILE A 1 302 ? 1.955 -1.815 9.126 1.00 94.38 302 ILE A C 1
ATOM 2334 O O . ILE A 1 302 ? 1.442 -2.926 9.294 1.00 94.38 302 ILE A O 1
ATOM 2338 N N . GLU A 1 303 ? 2.393 -1.388 7.945 1.00 90.94 303 GLU A N 1
ATOM 2339 C CA . GLU A 1 303 ? 2.150 -2.064 6.665 1.00 90.94 303 GLU A CA 1
ATOM 2340 C C . GLU A 1 303 ? 3.418 -2.099 5.788 1.00 90.94 303 GLU A C 1
ATOM 2342 O O . GLU A 1 303 ? 4.393 -1.403 6.062 1.00 90.94 303 GLU A O 1
ATOM 2347 N N . ASP A 1 304 ? 3.418 -2.931 4.742 1.00 84.38 304 ASP A N 1
ATOM 2348 C CA . ASP A 1 304 ? 4.545 -3.098 3.808 1.00 84.38 304 ASP A CA 1
ATOM 2349 C C . ASP A 1 304 ? 4.042 -3.476 2.394 1.00 84.38 304 ASP A C 1
ATOM 2351 O O . ASP A 1 304 ? 3.947 -4.666 2.055 1.00 84.38 304 ASP A O 1
ATOM 2355 N N . PRO A 1 305 ? 3.665 -2.496 1.549 1.00 81.94 305 PRO A N 1
ATOM 2356 C CA . PRO A 1 305 ? 3.448 -1.075 1.839 1.00 81.94 305 PRO A CA 1
ATOM 2357 C C . PRO A 1 305 ? 2.016 -0.793 2.339 1.00 81.94 305 PRO A C 1
ATOM 2359 O O . PRO A 1 305 ? 1.215 -1.717 2.483 1.00 81.94 305 PRO A O 1
ATOM 2362 N N . ILE A 1 306 ? 1.672 0.477 2.582 1.00 87.19 306 ILE A N 1
ATOM 2363 C CA . ILE A 1 306 ? 0.309 0.889 2.962 1.00 87.19 306 ILE A CA 1
ATOM 2364 C C . ILE A 1 306 ? -0.661 0.702 1.786 1.00 87.19 306 ILE A C 1
ATOM 2366 O O . ILE A 1 306 ? -0.532 1.376 0.760 1.00 87.19 306 ILE A O 1
ATOM 2370 N N . GLU A 1 307 ? -1.696 -0.124 1.970 1.00 82.69 307 GLU A N 1
ATOM 2371 C CA . GLU A 1 307 ? -2.657 -0.499 0.913 1.00 82.69 307 GLU A CA 1
ATOM 2372 C C . GLU A 1 307 ? -3.896 0.411 0.829 1.00 82.69 307 GLU A C 1
ATOM 2374 O O . GLU A 1 307 ? -4.493 0.546 -0.230 1.00 82.69 307 GLU A O 1
ATOM 2379 N N . TYR A 1 308 ? -4.333 1.029 1.926 1.00 87.88 308 TYR A N 1
ATOM 2380 C CA . TYR A 1 308 ? -5.440 1.995 1.914 1.00 87.88 308 TYR A CA 1
ATOM 2381 C C . TYR A 1 308 ? -5.044 3.200 2.744 1.00 87.88 308 TYR A C 1
ATOM 2383 O O . TYR A 1 308 ? -4.585 3.037 3.870 1.00 87.88 308 TYR A O 1
ATOM 2391 N N . VAL A 1 309 ? -5.244 4.404 2.210 1.00 86.44 309 VAL A N 1
ATOM 2392 C CA . VAL A 1 309 ? -5.034 5.632 2.983 1.00 86.44 309 VAL A CA 1
ATOM 2393 C C . VAL A 1 309 ? -6.338 6.040 3.633 1.00 86.44 309 VAL A C 1
ATOM 2395 O O . VAL A 1 309 ? -7.365 6.158 2.962 1.00 86.44 309 VAL A O 1
ATOM 2398 N N . PHE A 1 310 ? -6.293 6.267 4.939 1.00 89.25 310 PHE A N 1
ATOM 2399 C CA . PHE A 1 310 ? -7.440 6.745 5.687 1.00 89.25 310 PHE A CA 1
ATOM 2400 C C . PHE A 1 310 ? -7.314 8.235 5.957 1.00 89.25 310 PHE A C 1
ATOM 2402 O O . PHE A 1 310 ? -6.344 8.713 6.538 1.00 89.25 310 PHE A O 1
ATOM 2409 N N . GLU A 1 311 ? -8.370 8.967 5.629 1.00 86.81 311 GLU A N 1
ATOM 2410 C CA . GLU A 1 311 ? -8.558 10.307 6.164 1.00 86.81 311 GLU A CA 1
ATOM 2411 C C . GLU A 1 311 ? -9.065 10.210 7.607 1.00 86.81 311 GLU A C 1
ATOM 2413 O O . GLU A 1 311 ? -10.032 9.494 7.895 1.00 86.81 311 GLU A O 1
ATOM 2418 N N . GLY A 1 312 ? -8.455 10.960 8.526 1.00 87.44 312 GLY A N 1
ATOM 2419 C CA . GLY A 1 312 ? -8.938 11.059 9.902 1.00 87.44 312 GLY A CA 1
ATOM 2420 C C . GLY A 1 312 ? -10.345 11.662 9.952 1.00 87.44 312 GLY A C 1
ATOM 2421 O O . GLY A 1 312 ? -10.557 12.807 9.551 1.00 87.44 312 GLY A O 1
ATOM 2422 N N . LYS A 1 313 ? -11.332 10.905 10.451 1.00 93.12 313 LYS A N 1
ATOM 2423 C CA . LYS A 1 313 ? -12.733 11.358 10.546 1.00 93.12 313 LYS A CA 1
ATOM 2424 C C . LYS A 1 313 ? -13.123 11.637 11.984 1.00 93.12 313 LYS A C 1
ATOM 2426 O O . LYS A 1 313 ? -13.293 12.788 12.386 1.00 93.12 313 LYS A O 1
ATOM 2431 N N . LYS A 1 314 ? -13.362 10.580 12.752 1.00 96.19 314 LYS A N 1
ATOM 2432 C CA . LYS A 1 314 ? -13.602 10.657 14.194 1.00 96.19 314 LYS A CA 1
ATOM 2433 C C . LYS A 1 314 ? -12.405 10.104 14.956 1.00 96.19 314 LYS A C 1
ATOM 2435 O O . LYS A 1 314 ? -12.142 10.597 16.044 1.00 96.19 314 LYS A O 1
ATOM 2440 N N . SER A 1 315 ? -11.681 9.144 14.395 1.00 97.38 315 SER A N 1
ATOM 2441 C CA . SER A 1 315 ? -10.436 8.634 14.967 1.00 97.38 315 SER A CA 1
ATOM 2442 C C . SER A 1 315 ? -9.224 9.457 14.529 1.00 97.38 315 SER A C 1
ATOM 2444 O O . SER A 1 315 ? -9.223 10.041 13.447 1.00 97.38 315 SER A O 1
ATOM 2446 N N . LEU A 1 316 ? -8.194 9.471 15.377 1.00 96.31 316 LEU A N 1
ATOM 2447 C CA . LEU A 1 316 ? -6.822 9.781 14.977 1.00 96.31 316 LEU A CA 1
ATOM 2448 C C . LEU A 1 316 ? -6.248 8.537 14.293 1.00 96.31 316 LEU A C 1
ATOM 2450 O O . LEU A 1 316 ? -6.435 7.433 14.811 1.00 96.31 316 LEU A O 1
ATOM 2454 N N . ILE A 1 317 ? -5.592 8.705 13.146 1.00 96.06 317 ILE A N 1
ATOM 2455 C CA . ILE A 1 317 ? -5.016 7.595 12.385 1.00 96.06 317 ILE A CA 1
ATOM 2456 C C . ILE A 1 317 ? -3.568 7.916 12.043 1.00 96.06 317 ILE A C 1
ATOM 2458 O O . ILE A 1 317 ? -3.321 8.887 11.334 1.00 96.06 317 ILE A O 1
ATOM 2462 N N . ASP A 1 318 ? -2.664 7.051 12.493 1.00 96.06 318 ASP A N 1
ATOM 2463 C CA . ASP A 1 318 ? -1.249 7.066 12.136 1.00 96.06 318 ASP A CA 1
ATOM 2464 C C . ASP A 1 318 ? -0.951 5.819 11.295 1.00 96.06 318 ASP A C 1
ATOM 2466 O O . ASP A 1 318 ? -1.098 4.682 11.759 1.00 96.06 318 ASP A O 1
ATOM 2470 N N . GLN A 1 319 ? -0.551 6.011 10.039 1.00 94.12 319 GLN A N 1
ATOM 2471 C CA . GLN A 1 319 ? -0.144 4.915 9.159 1.00 94.12 319 GLN A CA 1
ATOM 2472 C C . GLN A 1 319 ? 1.361 4.927 8.968 1.00 94.12 319 GLN A C 1
ATOM 2474 O O . GLN A 1 319 ? 1.937 5.990 8.770 1.00 94.12 319 GLN A O 1
ATOM 2479 N N . ARG A 1 320 ? 1.986 3.755 9.095 1.00 93.75 320 ARG A N 1
ATOM 2480 C CA . ARG A 1 320 ? 3.439 3.604 9.047 1.00 93.75 320 ARG A CA 1
ATOM 2481 C C . ARG A 1 320 ? 3.820 2.545 8.028 1.00 93.75 320 ARG A C 1
ATOM 2483 O O . ARG A 1 320 ? 3.467 1.375 8.190 1.00 93.75 320 ARG A O 1
ATOM 2490 N N . GLU A 1 321 ? 4.569 2.950 7.018 1.00 89.00 321 GLU A N 1
ATOM 2491 C CA . GLU A 1 321 ? 5.077 2.079 5.968 1.00 89.00 321 GLU A CA 1
ATOM 2492 C C . GLU A 1 321 ? 6.481 1.551 6.302 1.00 89.00 321 GLU A C 1
ATOM 2494 O O . GLU A 1 321 ? 7.359 2.273 6.789 1.00 89.00 321 GLU A O 1
ATOM 2499 N N . MET A 1 322 ? 6.703 0.258 6.066 1.00 85.94 322 MET A N 1
ATOM 2500 C CA . MET A 1 322 ? 8.018 -0.359 6.196 1.00 85.94 322 MET A CA 1
ATOM 2501 C C . MET A 1 322 ? 8.973 0.180 5.128 1.00 85.94 322 MET A C 1
ATOM 2503 O O . MET A 1 322 ? 8.621 0.301 3.961 1.00 85.94 322 MET A O 1
ATOM 2507 N N . ASN A 1 323 ? 10.216 0.446 5.522 1.00 81.75 323 ASN A N 1
ATOM 2508 C CA . ASN A 1 323 ? 11.261 1.045 4.687 1.00 81.75 323 ASN A CA 1
ATOM 2509 C C . ASN A 1 323 ? 10.974 2.486 4.222 1.00 81.75 323 ASN A C 1
ATOM 2511 O O . ASN A 1 323 ? 11.643 2.956 3.296 1.00 81.75 323 ASN A O 1
ATOM 2515 N N . ASP A 1 324 ? 10.028 3.164 4.878 1.00 82.81 324 ASP A N 1
ATOM 2516 C CA . ASP A 1 324 ? 9.790 4.608 4.764 1.00 82.81 324 ASP A CA 1
ATOM 2517 C C . ASP A 1 324 ? 9.676 5.227 6.176 1.00 82.81 324 ASP A C 1
ATOM 2519 O O . ASP A 1 324 ? 10.640 5.786 6.698 1.00 82.81 324 ASP A O 1
ATOM 2523 N N . ASP A 1 325 ? 8.579 4.967 6.899 1.00 89.81 325 ASP A N 1
ATOM 2524 C CA . ASP A 1 325 ? 8.345 5.484 8.263 1.00 89.81 325 ASP A CA 1
ATOM 2525 C C . ASP A 1 325 ? 9.032 4.664 9.367 1.00 89.81 325 ASP A C 1
ATOM 2527 O O . ASP A 1 325 ? 9.120 5.055 10.544 1.00 89.81 325 ASP A O 1
ATOM 2531 N N . THR A 1 326 ? 9.432 3.436 9.043 1.00 89.44 326 THR A N 1
ATOM 2532 C CA . THR A 1 326 ? 10.089 2.531 9.981 1.00 89.44 326 THR A CA 1
ATOM 2533 C C . THR A 1 326 ? 10.915 1.468 9.271 1.00 89.44 326 THR A C 1
ATOM 2535 O O . THR A 1 326 ? 10.555 1.004 8.201 1.00 89.44 326 THR A O 1
ATOM 2538 N N . HIS A 1 327 ? 12.012 1.030 9.890 1.00 86.44 327 HIS A N 1
ATOM 2539 C CA . HIS A 1 327 ? 12.937 0.059 9.288 1.00 86.44 327 HIS A CA 1
ATOM 2540 C C . HIS A 1 327 ? 12.839 -1.351 9.889 1.00 86.44 327 HIS A C 1
ATOM 2542 O O . HIS A 1 327 ? 13.655 -2.214 9.581 1.00 86.44 327 HIS A O 1
ATOM 2548 N N . SER A 1 328 ? 11.928 -1.585 10.840 1.00 86.69 328 SER A N 1
ATOM 2549 C CA . SER A 1 328 ? 11.871 -2.864 11.551 1.00 86.69 328 SER A CA 1
ATOM 2550 C C . SER A 1 328 ? 10.509 -3.102 12.187 1.00 86.69 328 SER A C 1
ATOM 2552 O O . SER A 1 328 ? 10.056 -2.299 13.004 1.00 86.69 328 SER A O 1
ATOM 2554 N N . TRP A 1 329 ? 9.910 -4.258 11.889 1.00 87.06 329 TRP A N 1
ATOM 2555 C CA . TRP A 1 329 ? 8.642 -4.708 12.471 1.00 87.06 329 TRP A CA 1
ATOM 2556 C C . TRP A 1 329 ? 8.669 -4.727 14.012 1.00 87.06 329 TRP A C 1
ATOM 2558 O O . TRP A 1 329 ? 7.819 -4.068 14.621 1.00 87.06 329 TRP A O 1
ATOM 2568 N N . PRO A 1 330 ? 9.657 -5.372 14.677 1.00 88.25 330 PRO A N 1
ATOM 2569 C CA . PRO A 1 330 ? 9.769 -5.333 16.135 1.00 88.25 330 PRO A CA 1
ATOM 2570 C C . PRO A 1 330 ? 9.856 -3.924 16.730 1.00 88.25 330 PRO A C 1
ATOM 2572 O O . PRO A 1 330 ? 9.269 -3.655 17.781 1.00 88.25 330 PRO A O 1
ATOM 2575 N N . ILE A 1 331 ? 10.603 -3.017 16.090 1.00 89.62 331 ILE A N 1
ATOM 2576 C CA . ILE A 1 331 ? 10.753 -1.636 16.571 1.00 89.62 331 ILE A CA 1
ATOM 2577 C C . ILE A 1 331 ? 9.443 -0.877 16.378 1.00 89.62 331 ILE A C 1
ATOM 2579 O O . ILE A 1 331 ? 8.982 -0.208 17.304 1.00 89.62 331 ILE A O 1
ATOM 2583 N N . ALA A 1 332 ? 8.831 -0.999 15.201 1.00 91.88 332 ALA A N 1
ATOM 2584 C CA . ALA A 1 332 ? 7.587 -0.334 14.861 1.00 91.88 332 ALA A CA 1
ATOM 2585 C C . ALA A 1 332 ? 6.479 -0.696 15.851 1.00 91.88 332 ALA A C 1
ATOM 2587 O O . ALA A 1 332 ? 5.861 0.206 16.418 1.00 91.88 332 ALA A O 1
ATOM 2588 N N . LEU A 1 333 ? 6.300 -1.991 16.127 1.00 90.56 333 LEU A N 1
ATOM 2589 C CA . LEU A 1 333 ? 5.244 -2.469 17.009 1.00 90.56 333 LEU A CA 1
ATOM 2590 C C . LEU A 1 333 ? 5.502 -2.124 18.480 1.00 90.56 333 LEU A C 1
ATOM 2592 O O . LEU A 1 333 ? 4.601 -1.660 19.177 1.00 90.56 333 LEU A O 1
ATOM 2596 N N . ARG A 1 334 ? 6.747 -2.265 18.954 1.00 89.38 334 ARG A N 1
ATOM 2597 C CA . ARG A 1 334 ? 7.116 -1.859 20.321 1.00 89.38 334 ARG A CA 1
ATOM 2598 C C . ARG A 1 334 ? 6.878 -0.369 20.553 1.00 89.38 334 ARG A C 1
ATOM 2600 O O . ARG A 1 334 ? 6.459 0.019 21.643 1.00 89.38 334 ARG A O 1
ATOM 2607 N N . SER A 1 335 ? 7.173 0.454 19.550 1.00 93.06 335 SER A N 1
ATOM 2608 C CA . SER A 1 335 ? 6.886 1.886 19.585 1.00 93.06 335 SER A CA 1
ATOM 2609 C C . SER A 1 335 ? 5.383 2.146 19.553 1.00 93.06 335 SER A C 1
ATOM 2611 O O . SER A 1 335 ? 4.918 2.933 20.370 1.00 93.06 335 SER A O 1
ATOM 2613 N N . ALA A 1 336 ? 4.624 1.436 18.709 1.00 92.81 336 ALA A N 1
ATOM 2614 C CA . ALA A 1 336 ? 3.168 1.563 18.630 1.00 92.81 336 ALA A CA 1
ATOM 2615 C C . ALA A 1 336 ? 2.496 1.345 19.987 1.00 92.81 336 ALA A C 1
ATOM 2617 O O . ALA A 1 336 ? 1.711 2.181 20.412 1.00 92.81 336 ALA A O 1
ATOM 2618 N N . LEU A 1 337 ? 2.899 0.329 20.753 1.00 91.19 337 LEU A N 1
ATOM 2619 C CA . LEU A 1 337 ? 2.373 0.089 22.106 1.00 91.19 337 LEU A CA 1
ATOM 2620 C C . LEU A 1 337 ? 2.610 1.245 23.102 1.00 91.19 337 LEU A C 1
ATOM 2622 O O . LEU A 1 337 ? 1.982 1.285 24.157 1.00 91.19 337 LEU A O 1
ATOM 2626 N N . ARG A 1 338 ? 3.513 2.186 22.798 1.00 93.75 338 ARG A N 1
ATOM 2627 C CA . ARG A 1 338 ? 3.798 3.385 23.609 1.00 93.75 338 ARG A CA 1
ATOM 2628 C C . ARG A 1 338 ? 3.236 4.676 23.008 1.00 93.75 338 ARG A C 1
ATOM 2630 O O . ARG A 1 338 ? 3.452 5.738 23.583 1.00 93.75 338 ARG A O 1
ATOM 2637 N N . GLN A 1 339 ? 2.529 4.590 21.884 1.00 94.69 339 GLN A N 1
ATOM 2638 C CA . GLN A 1 339 ? 1.881 5.719 21.208 1.00 94.69 339 GLN A CA 1
ATOM 2639 C C . GLN A 1 339 ? 0.431 5.935 21.682 1.00 94.69 339 GLN A C 1
ATOM 2641 O O . GLN A 1 339 ? -0.303 6.685 21.056 1.00 94.69 339 GLN A O 1
ATOM 2646 N N . ASP A 1 340 ? 0.010 5.292 22.779 1.00 95.50 340 ASP A N 1
ATOM 2647 C CA . ASP A 1 340 ? -1.381 5.303 23.267 1.00 95.50 340 ASP A CA 1
ATOM 2648 C C . ASP A 1 340 ? -2.417 4.839 22.207 1.00 95.50 340 ASP A C 1
ATOM 2650 O O . ASP A 1 340 ? -3.378 5.561 21.936 1.00 95.50 340 ASP A O 1
ATOM 2654 N N . PRO A 1 341 ? -2.227 3.684 21.523 1.00 96.25 341 PRO A N 1
ATOM 2655 C CA . PRO A 1 341 ? -3.164 3.213 20.508 1.00 96.25 341 PRO A CA 1
ATOM 2656 C C . PRO A 1 341 ? -4.377 2.503 21.127 1.00 96.25 341 PRO A C 1
ATOM 2658 O O . PRO A 1 341 ? -4.261 1.696 22.048 1.00 96.25 341 PRO A O 1
ATOM 2661 N N . ASP A 1 342 ? -5.547 2.727 20.535 1.00 96.81 342 ASP A N 1
ATOM 2662 C CA . ASP A 1 342 ? -6.775 1.967 20.790 1.00 96.81 342 ASP A CA 1
ATOM 2663 C C . ASP A 1 342 ? -6.936 0.765 19.846 1.00 96.81 342 ASP A C 1
ATOM 2665 O O . ASP A 1 342 ? -7.670 -0.179 20.151 1.00 96.81 342 ASP A O 1
ATOM 2669 N N . VAL A 1 343 ? -6.364 0.855 18.643 1.00 97.31 343 VAL A N 1
ATOM 2670 C CA . VAL A 1 343 ? -6.412 -0.167 17.590 1.00 97.31 343 VAL A CA 1
ATOM 2671 C C . VAL A 1 343 ? -5.054 -0.210 16.921 1.00 97.31 343 VAL A C 1
ATOM 2673 O O . VAL A 1 343 ? -4.530 0.833 16.540 1.00 97.31 343 VAL A O 1
ATOM 2676 N N . ILE A 1 344 ? -4.516 -1.412 16.739 1.00 96.25 344 ILE A N 1
ATOM 2677 C CA . ILE A 1 344 ? -3.304 -1.627 15.955 1.00 96.25 344 ILE A CA 1
ATOM 2678 C C . ILE A 1 344 ? -3.644 -2.570 14.804 1.00 96.25 344 ILE A C 1
ATOM 2680 O O . ILE A 1 344 ? -4.113 -3.684 15.040 1.00 96.25 344 ILE A O 1
ATOM 2684 N N . LEU A 1 345 ? -3.402 -2.129 13.571 1.00 95.81 345 LEU A N 1
ATOM 2685 C CA . LEU A 1 345 ? -3.305 -3.015 12.417 1.00 95.81 345 LEU A CA 1
ATOM 2686 C C . LEU A 1 345 ? -1.840 -3.397 12.236 1.00 95.81 345 LEU A C 1
ATOM 2688 O O . LEU A 1 345 ? -0.986 -2.540 12.017 1.00 95.81 345 LEU A O 1
ATOM 2692 N N . VAL A 1 346 ? -1.572 -4.694 12.284 1.00 92.75 346 VAL A N 1
ATOM 2693 C CA . VAL A 1 346 ? -0.317 -5.266 11.804 1.00 92.75 346 VAL A CA 1
ATOM 2694 C C . VAL A 1 346 ? -0.617 -5.858 10.434 1.00 92.75 346 VAL A C 1
ATOM 2696 O O . VAL A 1 346 ? -1.593 -6.598 10.307 1.00 92.75 346 VAL A O 1
ATOM 2699 N N . GLY A 1 347 ? 0.173 -5.491 9.425 1.00 87.38 347 GLY A N 1
ATOM 2700 C CA . GLY A 1 347 ? 0.068 -6.010 8.063 1.00 87.38 347 GLY A CA 1
ATOM 2701 C C . GLY A 1 347 ? 0.356 -7.514 7.965 1.00 87.38 347 GLY A C 1
ATOM 2702 O O . GLY A 1 347 ? -0.042 -8.321 8.806 1.00 87.38 347 GLY A O 1
ATOM 2703 N N . GLU A 1 348 ? 1.034 -7.945 6.903 1.00 81.88 348 GLU A N 1
ATOM 2704 C CA . GLU A 1 348 ? 1.262 -9.376 6.700 1.00 81.88 348 GLU A CA 1
ATOM 2705 C C . GLU A 1 348 ? 2.275 -9.955 7.703 1.00 81.88 348 GLU A C 1
ATOM 2707 O O . GLU A 1 348 ? 3.444 -9.580 7.742 1.00 81.88 348 GLU A O 1
ATOM 2712 N N . MET A 1 349 ? 1.838 -10.932 8.498 1.00 78.94 349 MET A N 1
ATOM 2713 C CA . MET A 1 349 ? 2.693 -11.644 9.451 1.00 78.94 349 MET A CA 1
ATOM 2714 C C . MET A 1 349 ? 3.429 -12.810 8.771 1.00 78.94 349 MET A C 1
ATOM 2716 O O . MET A 1 349 ? 3.089 -13.973 8.993 1.00 78.94 349 MET A O 1
ATOM 2720 N N . ARG A 1 350 ? 4.404 -12.508 7.903 1.00 75.75 350 ARG A N 1
ATOM 2721 C CA . ARG A 1 350 ? 5.197 -13.532 7.188 1.00 75.75 350 ARG A CA 1
ATOM 2722 C C . ARG A 1 350 ? 6.242 -14.207 8.070 1.00 75.75 350 ARG A C 1
ATOM 2724 O O . ARG A 1 350 ? 6.396 -15.425 8.021 1.00 75.75 350 ARG A O 1
ATOM 2731 N N . ASP A 1 351 ? 6.931 -13.413 8.881 1.00 74.75 351 ASP A N 1
ATOM 2732 C CA . ASP A 1 351 ? 8.114 -13.853 9.612 1.00 74.75 351 ASP A CA 1
ATOM 2733 C C . ASP A 1 351 ? 7.830 -14.077 11.097 1.00 74.75 351 ASP A C 1
ATOM 2735 O O . ASP A 1 351 ? 6.940 -13.461 11.694 1.00 74.75 351 ASP A O 1
ATOM 2739 N N . TYR A 1 352 ? 8.635 -14.947 11.715 1.00 75.06 352 TYR A N 1
ATOM 2740 C CA . TYR A 1 352 ? 8.543 -15.259 13.144 1.00 75.06 352 TYR A CA 1
ATOM 2741 C C . TYR A 1 352 ? 8.580 -13.997 14.008 1.00 75.06 352 TYR A C 1
ATOM 2743 O O . TYR A 1 352 ? 7.834 -13.894 14.978 1.00 75.06 352 TYR A O 1
ATOM 2751 N N . GLU A 1 353 ? 9.421 -13.027 13.646 1.00 69.56 353 GLU A N 1
ATOM 2752 C CA . GLU A 1 353 ? 9.561 -11.780 14.393 1.00 69.56 353 GLU A CA 1
ATOM 2753 C C . GLU A 1 353 ? 8.260 -10.973 14.415 1.00 69.56 353 GLU A C 1
ATOM 2755 O O . GLU A 1 353 ? 7.853 -10.506 15.481 1.00 69.56 353 GLU A O 1
ATOM 2760 N N . THR A 1 354 ? 7.572 -10.858 13.278 1.00 70.94 354 THR A N 1
ATOM 2761 C CA . THR A 1 354 ? 6.289 -10.150 13.173 1.00 70.94 354 THR A CA 1
ATOM 2762 C C . THR A 1 354 ? 5.203 -10.872 13.968 1.00 70.94 354 THR A C 1
ATOM 2764 O O . THR A 1 354 ? 4.479 -10.237 14.734 1.00 70.94 354 THR A O 1
ATOM 2767 N N . ILE A 1 355 ? 5.137 -12.206 13.868 1.00 78.88 355 ILE A N 1
ATOM 2768 C CA . ILE A 1 355 ? 4.172 -13.031 14.615 1.00 78.88 355 ILE A CA 1
ATOM 2769 C C . ILE A 1 355 ? 4.406 -12.914 16.127 1.00 78.88 355 ILE A C 1
ATOM 2771 O O . ILE A 1 355 ? 3.468 -12.670 16.885 1.00 78.88 355 ILE A O 1
ATOM 2775 N N . ALA A 1 356 ? 5.652 -13.080 16.578 1.00 74.44 356 ALA A N 1
ATOM 2776 C CA . ALA A 1 356 ? 6.007 -13.030 17.993 1.00 74.44 356 ALA A CA 1
ATOM 2777 C C . ALA A 1 356 ? 5.713 -11.652 18.594 1.00 74.44 356 ALA A C 1
ATOM 2779 O O . ALA A 1 356 ? 5.190 -11.564 19.706 1.00 74.44 356 ALA A O 1
ATOM 2780 N N . SER A 1 357 ? 6.001 -10.593 17.833 1.00 69.94 357 SER A N 1
ATOM 2781 C CA . SER A 1 357 ? 5.736 -9.219 18.250 1.00 69.94 357 SER A CA 1
ATOM 2782 C C . SER A 1 357 ? 4.230 -8.960 18.380 1.00 69.94 357 SER A C 1
ATOM 2784 O O . SER A 1 357 ? 3.812 -8.302 19.322 1.00 69.94 357 SER A O 1
ATOM 2786 N N . ALA A 1 358 ? 3.393 -9.505 17.492 1.00 74.56 358 ALA A N 1
ATOM 2787 C CA . ALA A 1 358 ? 1.942 -9.303 17.541 1.00 74.56 358 ALA A CA 1
ATOM 2788 C C . ALA A 1 358 ? 1.252 -9.945 18.764 1.00 74.56 358 ALA A C 1
ATOM 2790 O O . ALA A 1 358 ? 0.154 -9.529 19.132 1.00 74.56 358 ALA A O 1
ATOM 2791 N N . ILE A 1 359 ? 1.864 -10.970 19.367 1.00 75.19 359 ILE A N 1
ATOM 2792 C CA . ILE A 1 359 ? 1.282 -11.765 20.463 1.00 75.19 359 ILE A CA 1
ATOM 2793 C C . ILE A 1 359 ? 1.795 -11.333 21.847 1.00 75.19 359 ILE A C 1
ATOM 2795 O O . ILE A 1 359 ? 1.082 -11.518 22.836 1.00 75.19 359 ILE A O 1
ATOM 2799 N N . THR A 1 360 ? 3.023 -10.815 21.923 1.00 54.97 360 THR A N 1
ATOM 2800 C CA . THR A 1 360 ? 3.742 -10.536 23.182 1.00 54.97 360 THR A CA 1
ATOM 2801 C C . THR A 1 360 ? 3.680 -9.061 23.533 1.00 54.97 360 THR A C 1
ATOM 2803 O O . THR A 1 360 ? 3.405 -8.755 24.716 1.00 54.97 360 THR A O 1
#

Sequence (360 aa):
MENSTAQNTTVAYPDFAQSAPAVTPVIDTSQQGVIPPVVQTTPPPTEPLANVSQPVATVQPTPVIEPNLDELINIQEALPINNPNSETPLKGIVDNSLQDIIPGDKIPKAMIRNPKARNLSQPIDVDGDGQTTPAITKLSNTTKIDEMLRYAIEHNASDLHITAGYPPIVRIDGELMEISESIITPEEAEEIILPVLSEEKRELLEVNREVDLAYYHEGDLPSRFRINAYYTMKNMAAAFRLIPSRVRTLDELFLPNIYHELAKLKQGFILVTGPTGHGKSTTLAAILEEINTTRFAHIVTIEDPIEYVFEGKKSLIDQREMNDDTHSWPIALRSALRQDPDVILVGEMRDYETIASAIT

Organism: NCBI:txid2099670

Radius of gyration: 35.49 Å; chains: 1; bounding box: 89×94×103 Å

Secondary structure (DSSP, 8-state):
-----------PPP-----PPP-PPP-------PPPP----PPPP--------PPP---PPPPP-PPP---------PPPP---------S------GGGG-------GGG--PPPP--------S-SS-S------------HHHHHHHHHHHTT-SEEEEETTS--EEEETTEEEES-SPPPPHHHHHHHHGGGS-HHHHHHHHHHSEEEEEEEE-SSS-EEEEEEEEEETTEEEEEEEEEPSSPPPTTTTT--THHHHHHH-SS-------STTSSHHHHHHHHHHHHHHH---EEEEEESS--SPPPPSSSEEEEEEBTTTBS-HHHHHHHHTTS--SEEEE----SHHHHHHHH-

Foldseek 3Di:
DDDDDDDDDDDDDDDPDDDDDDDDDDDDPDDDDDDDDDDDDDDDDDDDDDDDDDDDDDDDDDDDDDDDPPPDDDDDDDDDDDDDDDDDDDPDDDPDDPVVPDPDDDDDPVPDDDPDDPPPDFPPPPPDDDDDDDDPDPDPDCAPLNVQVVVCVVQVFQKWKQDAQAATWTHHPNDIDHPDPDGQHLVNSCSNPVVQDDPVQVVVCVVVQKDWDWGWNPPPDTWIWTKIWGDDPNGIMIMTGTQDADQDACVRVVHDCVLVVVLVDQDDDDDQDDDPPPCSVSSVSNSVVSNQAPHAFEEEEEEQADRYDDGRHNYHYHYHHDPPNDPDLLVSLVVVVVVRGRHYHYYDPPDPSNVVSSPD

InterPro domains:
  IPR001482 Type II/IV secretion system domain [PF00437] (144-359)
  IPR027417 P-loop containing nucleoside triphosphate hydrolase [G3DSA:3.40.50.300] (245-360)
  IPR027417 P-loop containing nucleoside triphosphate hydrolase [SSF52540] (144-359)
  IPR061298 Bacterial type II secretion system protein, E signature [PS00662] (337-351)